Protein AF-A0A2V7W8M3-F1 (afdb_monomer_lite)

Foldseek 3Di:
DDDDDDPPPPPPPPDADADEQPPCPQPADDWDKDWDWDADVVVRDIKTKIKIAGPPAAFLFAEEEEEEAPPDARPRQVLLRVLQNSNGHTYMYIGDDDHDLLSLLVSVVVVLVVCVVDRRYDLLRYEYEYAQSNQVSVLVPQSHAWGWHDDVQKTWTWGAPDQRHRTDPPGKIKGWPDDDSVQSSSLVSLRSCVRRVVPVSSVCSLVVDAWHADPNITIGIDGD

Sequence (224 aa):
MLLAGACCSTLPHLAPKRVAFPELRPPYRDVVETKGKFRDDLRQRDIPIHTYTPIGAKPPFPIAIFSPDAGKDRDSYPYLGHAIARAGFYTVVLTHDGDRAANRALDVSFVLDKLAEDNLLDMNRVAIVGHAATALGSQRDTRVKAIVAMAGKRIGLLGPLGPIGPIGRIGRTVSLKDVNDKMIATITAAFLRAWLFDDAASREWFDDAGCGDVLGTRACVEHK

Structure (mmCIF, N/CA/C/O backbone):
data_AF-A0A2V7W8M3-F1
#
_entry.id   AF-A0A2V7W8M3-F1
#
loop_
_atom_site.group_PDB
_atom_site.id
_atom_site.type_symbol
_atom_site.label_atom_id
_atom_site.label_alt_id
_atom_site.label_comp_id
_atom_site.label_asym_id
_atom_site.label_entity_id
_atom_site.label_seq_id
_atom_site.pdbx_PDB_ins_code
_atom_site.Cartn_x
_atom_site.Cartn_y
_atom_site.Cartn_z
_atom_site.occupancy
_atom_site.B_iso_or_equiv
_atom_site.auth_seq_id
_atom_site.auth_comp_id
_atom_site.auth_asym_id
_atom_site.auth_atom_id
_atom_site.pdbx_PDB_model_num
ATOM 1 N N . MET A 1 1 ? 57.978 19.860 6.935 1.00 45.28 1 MET A N 1
ATOM 2 C CA . MET A 1 1 ? 57.504 20.169 5.570 1.00 45.28 1 MET A CA 1
ATOM 3 C C . MET A 1 1 ? 56.328 19.237 5.290 1.00 45.28 1 MET A C 1
ATOM 5 O O . MET A 1 1 ? 56.542 18.043 5.144 1.00 45.28 1 MET A O 1
ATOM 9 N N . LEU A 1 2 ? 55.097 19.750 5.416 1.00 39.28 2 LEU A N 1
ATOM 10 C CA . LEU A 1 2 ? 53.843 18.996 5.267 1.00 39.28 2 LEU A CA 1
ATOM 11 C C . LEU A 1 2 ? 53.580 18.687 3.784 1.00 39.28 2 LEU A C 1
ATOM 13 O O . LEU A 1 2 ? 53.564 19.610 2.975 1.00 39.28 2 LEU A O 1
ATOM 17 N N . LEU A 1 3 ? 53.293 17.429 3.449 1.00 40.34 3 LEU A N 1
ATOM 18 C CA . LEU A 1 3 ? 52.630 17.052 2.198 1.00 40.34 3 LEU A CA 1
ATOM 19 C C . LEU A 1 3 ? 51.162 16.751 2.518 1.00 40.34 3 LEU A C 1
ATOM 21 O O . LEU A 1 3 ? 50.842 15.722 3.108 1.00 40.34 3 LEU A O 1
ATOM 25 N N . ALA A 1 4 ? 50.279 17.687 2.172 1.00 42.09 4 ALA A N 1
ATOM 26 C CA . ALA A 1 4 ? 48.837 17.503 2.237 1.00 42.09 4 ALA A CA 1
ATOM 27 C C . ALA A 1 4 ? 48.382 16.658 1.037 1.00 42.09 4 ALA A C 1
ATOM 29 O O . ALA A 1 4 ? 48.507 17.077 -0.113 1.00 42.09 4 ALA A O 1
ATOM 30 N N . GLY A 1 5 ? 47.871 15.458 1.313 1.00 42.84 5 GLY A N 1
ATOM 31 C CA . GLY A 1 5 ? 47.245 14.591 0.322 1.00 42.84 5 GLY A CA 1
ATOM 32 C C . GLY A 1 5 ? 45.843 15.085 -0.025 1.00 42.84 5 GLY A C 1
ATOM 33 O O . GLY A 1 5 ? 44.936 15.030 0.801 1.00 42.84 5 GLY A O 1
ATOM 34 N N . ALA A 1 6 ? 45.654 15.541 -1.261 1.00 44.41 6 ALA A N 1
ATOM 35 C CA . ALA A 1 6 ? 44.338 15.774 -1.835 1.00 44.41 6 ALA A CA 1
ATOM 36 C C . ALA A 1 6 ? 43.826 14.470 -2.471 1.00 44.41 6 ALA A C 1
ATOM 38 O O . ALA A 1 6 ? 44.020 14.228 -3.659 1.00 44.41 6 ALA A O 1
ATOM 39 N N . CYS A 1 7 ? 43.156 13.621 -1.686 1.00 38.84 7 CYS A N 1
ATOM 40 C CA . CYS A 1 7 ? 42.311 12.557 -2.236 1.00 38.84 7 CYS A CA 1
ATOM 41 C C . CYS A 1 7 ? 40.987 13.175 -2.701 1.00 38.84 7 CYS A C 1
ATOM 43 O O . CYS A 1 7 ? 39.973 13.128 -2.008 1.00 38.84 7 CYS A O 1
ATOM 45 N N . CYS A 1 8 ? 41.006 13.791 -3.881 1.00 38.84 8 CYS A N 1
ATOM 46 C CA . CYS A 1 8 ? 39.790 14.102 -4.616 1.00 38.84 8 CYS A CA 1
ATOM 47 C C . CYS A 1 8 ? 39.338 12.801 -5.293 1.00 38.84 8 CYS A C 1
ATOM 49 O O . CYS A 1 8 ? 39.783 12.467 -6.387 1.00 38.84 8 CYS A O 1
ATOM 51 N N . SER A 1 9 ? 38.523 12.006 -4.600 1.00 42.19 9 SER A N 1
ATOM 52 C CA . SER A 1 9 ? 37.902 10.816 -5.175 1.00 42.19 9 SER A CA 1
ATOM 53 C C . SER A 1 9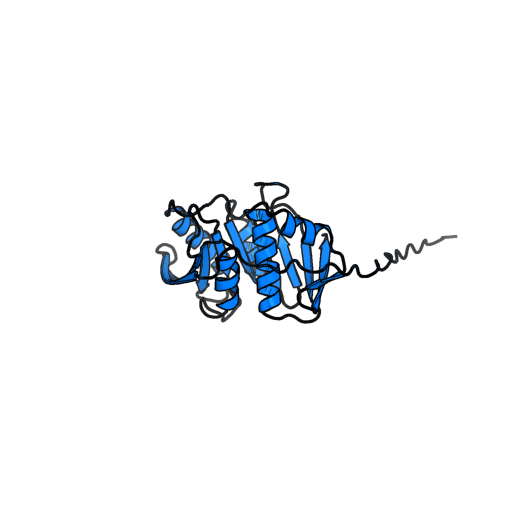 ? 36.808 11.247 -6.153 1.00 42.19 9 SER A C 1
ATOM 55 O O . SER A 1 9 ? 35.635 11.354 -5.792 1.00 42.19 9 SER A O 1
ATOM 57 N N . THR A 1 10 ? 37.195 11.513 -7.398 1.00 44.59 10 THR A N 1
ATOM 58 C CA . THR A 1 10 ? 36.283 11.496 -8.538 1.00 44.59 10 THR A CA 1
ATOM 59 C C . THR A 1 10 ? 35.800 10.061 -8.708 1.00 44.59 10 THR A C 1
ATOM 61 O O . THR A 1 10 ? 36.470 9.222 -9.307 1.00 44.59 10 THR A O 1
ATOM 64 N N . LEU A 1 11 ? 34.639 9.747 -8.128 1.00 47.31 11 LEU A N 1
ATOM 65 C CA . LEU A 1 11 ? 33.931 8.519 -8.470 1.00 47.31 11 LEU A CA 1
ATOM 66 C C . LEU A 1 11 ? 33.771 8.499 -9.998 1.00 47.31 11 LEU A C 1
ATOM 68 O O . LEU A 1 11 ? 33.265 9.480 -10.554 1.00 47.31 11 LEU A O 1
ATOM 72 N N . PRO A 1 12 ? 34.229 7.442 -10.692 1.00 47.53 12 PRO A N 1
ATOM 73 C CA . PRO A 1 12 ? 34.062 7.359 -12.129 1.00 47.53 12 PRO A CA 1
ATOM 74 C C . PRO A 1 12 ? 32.571 7.451 -12.434 1.00 47.53 12 PRO A C 1
ATOM 76 O O . PRO A 1 12 ? 31.756 6.725 -11.861 1.00 47.53 12 PRO A O 1
ATOM 79 N N . HIS A 1 13 ? 32.212 8.382 -13.314 1.00 49.66 13 HIS A N 1
ATOM 80 C CA . HIS A 1 13 ? 30.854 8.513 -13.808 1.00 49.66 13 HIS A CA 1
ATOM 81 C C . HIS A 1 13 ? 30.546 7.225 -14.582 1.00 49.66 13 HIS A C 1
ATOM 83 O O . HIS A 1 13 ? 30.973 7.069 -15.725 1.00 49.66 13 HIS A O 1
ATOM 89 N N . LEU A 1 14 ? 29.887 6.262 -13.928 1.00 51.72 14 LEU A N 1
ATOM 90 C CA . LEU A 1 14 ? 29.487 5.009 -14.562 1.00 51.72 14 LEU A CA 1
ATOM 91 C C . LEU A 1 14 ? 28.700 5.349 -15.827 1.00 51.72 14 LEU A C 1
ATOM 93 O O . LEU A 1 14 ? 27.808 6.206 -15.801 1.00 51.72 14 LEU A O 1
ATOM 97 N N . ALA A 1 15 ? 29.064 4.704 -16.936 1.00 55.28 15 ALA A N 1
ATOM 98 C CA . ALA A 1 15 ? 28.356 4.879 -18.189 1.00 55.28 15 ALA A CA 1
ATOM 99 C C . ALA A 1 15 ? 26.867 4.554 -17.964 1.00 55.28 15 ALA A C 1
ATOM 101 O O . ALA A 1 15 ? 26.559 3.539 -17.331 1.00 55.28 15 ALA A O 1
ATOM 102 N N . PRO A 1 16 ? 25.936 5.403 -18.432 1.00 55.25 16 PRO A N 1
ATOM 103 C CA . PRO A 1 16 ? 24.512 5.157 -18.253 1.00 55.25 16 PRO A CA 1
ATOM 104 C C . PRO A 1 16 ? 24.133 3.837 -18.933 1.00 55.25 16 PRO A C 1
ATOM 106 O O . PRO A 1 16 ? 24.239 3.704 -20.155 1.00 55.25 16 PRO A O 1
ATOM 109 N N . LYS A 1 17 ? 23.709 2.855 -18.134 1.00 55.59 17 LYS A N 1
ATOM 110 C CA . LYS A 1 17 ? 23.249 1.555 -18.617 1.00 55.59 17 LYS A CA 1
ATOM 111 C C . LYS A 1 17 ? 21.779 1.679 -18.995 1.00 55.59 17 LYS A C 1
ATOM 113 O O . LYS A 1 17 ? 20.921 1.832 -18.133 1.00 55.59 17 LYS A O 1
ATOM 118 N N . ARG A 1 18 ? 21.465 1.595 -20.289 1.00 56.81 18 ARG A N 1
ATOM 119 C CA . ARG A 1 18 ? 20.071 1.554 -20.751 1.00 56.81 18 ARG A CA 1
ATOM 120 C C . ARG A 1 18 ? 19.436 0.221 -20.360 1.00 56.81 18 ARG A C 1
ATOM 122 O O . ARG A 1 18 ? 19.489 -0.738 -21.121 1.00 56.81 18 ARG A O 1
ATOM 129 N N . VAL A 1 19 ? 18.847 0.173 -19.172 1.00 56.62 19 VAL A N 1
ATOM 130 C CA . VAL A 1 19 ? 17.961 -0.915 -18.757 1.00 56.62 19 VAL A CA 1
ATOM 131 C C . VAL A 1 19 ? 16.563 -0.555 -19.240 1.00 56.62 19 VAL A C 1
ATOM 133 O O . VAL A 1 19 ? 16.041 0.501 -18.877 1.00 56.62 19 VAL A O 1
ATOM 136 N N . ALA A 1 20 ? 15.981 -1.395 -20.096 1.00 59.88 20 ALA A N 1
ATOM 137 C CA . ALA A 1 20 ? 14.585 -1.253 -20.472 1.00 59.88 20 ALA A CA 1
ATOM 138 C C . ALA A 1 20 ? 13.727 -1.659 -19.273 1.00 59.88 20 ALA A C 1
ATOM 140 O O . ALA A 1 20 ? 13.869 -2.761 -18.744 1.00 59.88 20 ALA A O 1
ATOM 141 N N . PHE A 1 21 ? 12.849 -0.763 -18.834 1.00 61.56 21 PHE A N 1
ATOM 142 C CA . PHE A 1 21 ? 11.866 -1.105 -17.819 1.00 61.56 21 PHE A CA 1
ATOM 143 C C . PHE A 1 21 ? 10.972 -2.241 -18.349 1.00 61.56 21 PHE A C 1
ATOM 145 O O . PHE A 1 21 ? 10.472 -2.107 -19.474 1.00 61.56 21 PHE A O 1
ATOM 152 N N . PRO A 1 22 ? 10.767 -3.342 -17.597 1.00 58.88 22 PRO A N 1
ATOM 153 C CA . PRO A 1 22 ? 9.857 -4.390 -18.036 1.00 58.88 22 PRO A CA 1
ATOM 154 C C . PRO A 1 22 ? 8.504 -3.741 -18.295 1.00 58.88 22 PRO A C 1
ATOM 156 O O . PRO A 1 22 ? 8.029 -2.965 -17.469 1.00 58.88 22 PRO A O 1
ATOM 159 N N . GLU A 1 23 ? 7.882 -4.005 -19.443 1.00 59.69 23 GLU A N 1
ATOM 160 C CA . GLU A 1 23 ? 6.507 -3.567 -19.652 1.00 59.69 23 GLU A CA 1
ATOM 161 C C . GLU A 1 23 ? 5.674 -4.222 -18.543 1.00 59.69 23 GLU A C 1
ATOM 163 O O . GLU A 1 23 ? 5.367 -5.411 -18.618 1.00 59.69 23 GLU A O 1
ATOM 168 N N . LEU A 1 24 ? 5.391 -3.478 -17.464 1.00 63.09 24 LEU A N 1
ATOM 169 C CA . LEU A 1 24 ? 4.562 -3.942 -16.361 1.00 63.09 24 LEU A CA 1
ATOM 170 C C . LEU A 1 24 ? 3.177 -4.136 -16.953 1.00 63.09 24 LEU A C 1
ATOM 172 O O . LEU A 1 24 ? 2.370 -3.210 -17.008 1.00 63.09 24 LEU A O 1
ATOM 176 N N . ARG A 1 25 ? 2.919 -5.344 -17.439 1.00 75.38 25 ARG A N 1
ATOM 177 C CA . ARG A 1 25 ? 1.578 -5.813 -17.724 1.00 75.38 25 ARG A CA 1
ATOM 178 C C . ARG A 1 25 ? 1.023 -6.220 -16.373 1.00 75.38 25 ARG A C 1
ATOM 180 O O . ARG A 1 25 ? 1.435 -7.262 -15.857 1.00 75.38 25 ARG A O 1
ATOM 187 N N . PRO A 1 26 ? 0.187 -5.381 -15.739 1.00 83.12 26 PRO A N 1
ATOM 188 C CA . PRO A 1 26 ? -0.378 -5.766 -14.467 1.00 83.12 26 PRO A CA 1
ATOM 189 C C . PRO A 1 26 ? -1.128 -7.093 -14.643 1.00 83.12 26 PRO A C 1
ATOM 191 O O . PRO A 1 26 ? -1.821 -7.264 -15.650 1.00 83.12 26 PRO A O 1
ATOM 194 N N . PRO A 1 27 ? -1.008 -8.028 -13.688 1.00 90.12 27 PRO A N 1
ATOM 195 C CA . PRO A 1 27 ? -1.695 -9.314 -13.768 1.00 90.12 27 PRO A CA 1
ATOM 196 C C . PRO A 1 27 ? -3.221 -9.164 -13.799 1.00 90.12 27 PRO A C 1
ATOM 198 O O . PRO A 1 27 ? -3.910 -10.058 -14.282 1.00 90.12 27 PRO A O 1
ATOM 201 N N . TYR A 1 28 ? -3.745 -8.031 -13.318 1.00 94.88 28 TYR A N 1
ATOM 202 C CA . TYR A 1 28 ? -5.171 -7.734 -13.299 1.00 94.88 28 TYR A CA 1
ATOM 203 C C . TYR A 1 28 ? -5.482 -6.488 -14.123 1.00 94.88 28 TYR A C 1
ATOM 205 O O . TYR A 1 28 ? -4.798 -5.464 -14.042 1.00 94.88 28 TYR A O 1
ATOM 213 N N . ARG A 1 29 ? -6.550 -6.574 -14.919 1.00 93.44 29 ARG A N 1
ATOM 214 C CA . ARG A 1 29 ? -7.019 -5.477 -15.772 1.00 93.44 29 ARG A CA 1
ATOM 215 C C . ARG A 1 29 ? -7.996 -4.560 -15.044 1.00 93.44 29 ARG A C 1
ATOM 217 O O . ARG A 1 29 ? -7.903 -3.337 -15.173 1.00 93.44 29 ARG A O 1
ATOM 224 N N . ASP A 1 30 ? -8.898 -5.147 -14.271 1.00 96.25 30 ASP A N 1
ATOM 225 C CA . ASP A 1 30 ? -10.049 -4.454 -13.704 1.00 96.25 30 ASP A CA 1
ATOM 226 C C . ASP A 1 30 ? -9.980 -4.420 -12.175 1.00 96.25 30 ASP A C 1
ATOM 228 O O . ASP A 1 30 ? -9.321 -5.244 -11.534 1.00 96.25 30 ASP A O 1
ATOM 232 N N . VAL A 1 31 ? -10.622 -3.408 -11.596 1.00 97.50 31 VAL A N 1
ATOM 233 C CA . VAL A 1 31 ? -10.554 -3.068 -10.173 1.00 97.50 31 VAL A CA 1
ATOM 234 C C . VAL A 1 31 ? -11.954 -2.698 -9.697 1.00 97.50 31 VAL A C 1
ATOM 236 O O . VAL A 1 31 ? -12.677 -2.007 -10.412 1.00 97.50 31 VAL A O 1
ATOM 239 N N . VAL A 1 32 ? -12.322 -3.140 -8.496 1.00 98.06 32 VAL A N 1
ATOM 240 C CA . VAL A 1 32 ? -13.500 -2.648 -7.773 1.00 98.06 32 VAL A CA 1
ATOM 241 C C . VAL A 1 32 ? -13.075 -1.500 -6.871 1.00 98.06 32 VAL A C 1
ATOM 243 O O . VAL A 1 32 ? -12.131 -1.635 -6.093 1.00 98.06 32 VAL A O 1
ATOM 246 N N . GLU A 1 33 ? -13.788 -0.387 -6.970 1.00 98.38 33 GLU A N 1
ATOM 247 C CA . GLU A 1 33 ? -13.611 0.788 -6.123 1.00 98.38 33 GLU A CA 1
ATOM 248 C C . GLU A 1 33 ? -14.686 0.831 -5.038 1.00 98.38 33 GLU A C 1
ATOM 250 O O . GLU A 1 33 ? -15.859 0.540 -5.283 1.00 98.38 33 GLU A O 1
ATOM 255 N N . THR A 1 34 ? -14.313 1.199 -3.816 1.00 98.19 34 THR A N 1
ATOM 256 C CA . THR A 1 34 ? -15.278 1.416 -2.731 1.00 98.19 34 THR A CA 1
ATOM 257 C C . THR A 1 34 ? -14.854 2.594 -1.870 1.00 98.19 34 THR A C 1
ATOM 259 O O . THR A 1 34 ? -13.699 2.725 -1.475 1.00 98.19 34 THR A O 1
ATOM 262 N N . LYS A 1 35 ? -15.802 3.479 -1.556 1.00 98.25 35 LYS A N 1
ATOM 263 C CA . LYS A 1 35 ? -15.575 4.623 -0.667 1.00 98.25 35 LYS A CA 1
ATOM 264 C C . LYS A 1 35 ? -16.237 4.365 0.674 1.00 98.25 35 LYS A C 1
ATOM 266 O O . LYS A 1 35 ? -17.368 3.896 0.737 1.00 98.25 35 LYS A O 1
ATOM 271 N N . GLY A 1 36 ? -15.542 4.720 1.745 1.00 97.31 36 GLY A N 1
ATOM 272 C CA . GLY A 1 36 ? -16.028 4.500 3.101 1.00 97.31 36 GLY A CA 1
ATOM 273 C C . GLY A 1 36 ? -15.307 5.373 4.111 1.00 97.31 36 GLY A C 1
ATOM 274 O O . GLY A 1 36 ? -14.677 6.372 3.763 1.00 97.31 36 GLY A O 1
ATOM 275 N N . LYS A 1 37 ? -15.399 5.011 5.381 1.00 97.38 37 LYS A N 1
ATOM 276 C CA . LYS A 1 37 ? -14.632 5.645 6.449 1.00 97.38 37 LYS A CA 1
ATOM 277 C C . LYS A 1 37 ? -14.447 4.661 7.588 1.00 97.38 37 LYS A C 1
ATOM 279 O O . LYS A 1 37 ? -15.323 3.832 7.820 1.00 97.38 37 LYS A O 1
ATOM 284 N N . PHE A 1 38 ? -13.355 4.812 8.320 1.00 97.25 38 PHE A N 1
ATOM 285 C CA . PHE A 1 38 ? -13.217 4.203 9.635 1.00 97.25 38 PHE A CA 1
ATOM 286 C C . PHE A 1 38 ? -13.410 5.265 10.715 1.00 97.25 38 PHE A C 1
ATOM 288 O O . PHE A 1 38 ? -12.964 6.401 10.555 1.00 97.25 38 PHE A O 1
ATOM 295 N N . ARG A 1 39 ? -14.093 4.901 11.801 1.00 96.00 39 ARG A N 1
ATOM 296 C CA . ARG A 1 39 ? -14.286 5.760 12.971 1.00 96.00 39 ARG A CA 1
ATOM 297 C C . ARG A 1 39 ? -13.230 5.425 14.015 1.00 96.00 39 ARG A C 1
ATOM 299 O O . ARG A 1 39 ? -13.215 4.304 14.513 1.00 96.00 39 ARG A O 1
ATOM 306 N N . ASP A 1 40 ? -12.383 6.389 14.350 1.00 94.88 40 ASP A N 1
ATOM 307 C CA . ASP A 1 40 ? -11.465 6.309 15.482 1.00 94.88 40 ASP A CA 1
ATOM 308 C C . ASP A 1 40 ? -12.125 6.960 16.701 1.00 94.88 40 ASP A C 1
ATOM 310 O O . ASP A 1 40 ? -12.114 8.185 16.857 1.00 94.88 40 ASP A O 1
ATOM 314 N N . ASP A 1 41 ? -12.740 6.137 17.550 1.00 94.69 41 ASP A N 1
ATOM 315 C CA . ASP A 1 41 ? -13.436 6.610 18.748 1.00 94.69 41 ASP A CA 1
ATOM 316 C C . ASP A 1 41 ? -12.477 7.139 19.820 1.00 94.69 41 ASP A C 1
ATOM 318 O O . ASP A 1 41 ? -12.847 8.017 20.594 1.00 94.69 41 ASP A O 1
ATOM 322 N N . LEU A 1 42 ? -11.223 6.686 19.862 1.00 93.06 42 LEU A N 1
ATOM 323 C CA . LEU A 1 42 ? -10.260 7.188 20.846 1.00 93.06 42 LEU A CA 1
ATOM 324 C C . LEU A 1 42 ? -9.845 8.626 20.529 1.00 93.06 42 LEU A C 1
ATOM 326 O O . LEU A 1 42 ? -9.729 9.458 21.427 1.00 93.06 42 LEU A O 1
ATOM 330 N N . ARG A 1 43 ? -9.650 8.929 19.243 1.00 92.31 43 ARG A N 1
ATOM 331 C CA . ARG A 1 43 ? -9.298 10.274 18.760 1.00 92.31 43 ARG A CA 1
ATOM 332 C C . ARG A 1 43 ? -10.511 11.089 18.306 1.00 92.31 43 ARG A C 1
ATOM 334 O O . ARG A 1 43 ? -10.337 12.223 17.867 1.00 92.31 43 ARG A O 1
ATOM 341 N N . GLN A 1 44 ? -11.715 10.527 18.428 1.00 92.31 44 GLN A N 1
ATOM 342 C CA . GLN A 1 44 ? -13.003 11.145 18.095 1.00 92.31 44 GLN A CA 1
ATOM 343 C C . GLN A 1 44 ? -13.080 11.694 16.663 1.00 92.31 44 GLN A C 1
ATOM 345 O O . GLN A 1 44 ? -13.609 12.782 16.427 1.00 92.31 44 GLN A O 1
ATOM 350 N N . ARG A 1 45 ? -12.585 10.933 15.682 1.00 91.62 45 ARG A N 1
ATOM 351 C CA . ARG A 1 45 ? -12.553 11.380 14.281 1.00 91.62 45 ARG A CA 1
ATOM 352 C C . ARG A 1 45 ? -12.843 10.278 13.280 1.00 91.62 45 ARG A C 1
ATOM 354 O O . ARG A 1 45 ? -12.595 9.101 13.521 1.00 91.62 45 ARG A O 1
ATOM 361 N N . ASP A 1 46 ? -13.327 10.702 12.123 1.00 94.06 46 ASP A N 1
ATOM 362 C CA . ASP A 1 46 ? -13.500 9.836 10.966 1.00 94.06 46 ASP A CA 1
ATOM 363 C C . ASP A 1 46 ? -12.245 9.898 10.091 1.00 94.06 46 ASP A C 1
ATOM 365 O O . ASP A 1 46 ? -11.654 10.961 9.900 1.00 94.06 46 ASP A O 1
ATOM 369 N N . ILE A 1 47 ? -11.855 8.757 9.533 1.00 95.94 47 ILE A N 1
ATOM 370 C CA . ILE A 1 47 ? -10.780 8.638 8.549 1.00 95.94 47 ILE A CA 1
ATOM 371 C C . ILE A 1 47 ? -11.427 8.181 7.241 1.00 95.94 47 ILE A C 1
ATOM 373 O O . ILE A 1 47 ? -11.726 6.992 7.085 1.00 95.94 47 ILE A O 1
ATOM 377 N N . PRO A 1 48 ? -11.718 9.109 6.312 1.00 97.44 48 PRO A N 1
ATOM 378 C CA . PRO A 1 48 ? -12.267 8.767 5.010 1.00 97.44 48 PRO A CA 1
ATOM 379 C C . PRO A 1 48 ? -11.283 7.899 4.222 1.00 97.44 48 PRO A C 1
ATOM 381 O O . PRO A 1 48 ? -10.102 8.225 4.138 1.00 97.44 48 PRO A O 1
ATOM 384 N N . ILE A 1 49 ? -11.778 6.831 3.596 1.00 98.00 49 ILE A N 1
ATOM 385 C CA . ILE A 1 49 ? -10.970 5.933 2.759 1.00 98.00 49 ILE A CA 1
ATOM 386 C C . ILE A 1 49 ? -11.588 5.734 1.377 1.00 98.00 49 ILE A C 1
ATOM 388 O O . ILE A 1 49 ? -12.804 5.883 1.205 1.00 98.00 49 ILE A O 1
ATOM 392 N N . HIS A 1 50 ? -10.743 5.404 0.410 1.00 98.44 50 HIS A N 1
ATOM 393 C CA . HIS A 1 50 ? -11.093 4.906 -0.911 1.00 98.44 50 HIS A CA 1
ATOM 394 C C . HIS A 1 50 ? -10.254 3.652 -1.172 1.00 98.44 50 HIS A C 1
ATOM 396 O O . HIS A 1 50 ? -9.024 3.706 -1.171 1.00 98.44 50 HIS A O 1
ATOM 402 N N . THR A 1 51 ? -10.914 2.513 -1.336 1.00 98.56 51 THR A N 1
ATOM 403 C CA . THR A 1 51 ? -10.279 1.217 -1.540 1.00 98.56 51 THR A CA 1
ATOM 404 C C . THR A 1 51 ? -10.373 0.789 -2.996 1.00 98.56 51 THR A C 1
ATOM 406 O O . THR A 1 51 ? -11.368 1.057 -3.666 1.00 98.56 51 THR A O 1
ATOM 409 N N . TYR A 1 52 ? -9.334 0.106 -3.463 1.00 98.62 52 TYR A N 1
ATOM 410 C CA . TYR A 1 52 ? -9.208 -0.430 -4.812 1.00 98.62 52 TYR A CA 1
ATOM 411 C C . TYR A 1 52 ? -8.818 -1.905 -4.692 1.00 98.62 52 TYR A C 1
ATOM 413 O O . TYR A 1 52 ? -7.754 -2.230 -4.155 1.00 98.62 52 TYR A O 1
ATOM 421 N N . THR A 1 53 ? -9.670 -2.800 -5.182 1.00 98.25 53 THR A N 1
ATOM 422 C CA . THR A 1 53 ? -9.483 -4.254 -5.078 1.00 98.25 53 THR A CA 1
ATOM 423 C C . THR A 1 53 ? -9.379 -4.883 -6.469 1.00 98.25 53 THR A C 1
ATOM 425 O O . THR A 1 53 ? -10.261 -4.648 -7.296 1.00 98.25 53 THR A O 1
ATOM 428 N N . PRO A 1 54 ? -8.340 -5.681 -6.771 1.00 97.50 54 PRO A N 1
ATOM 429 C CA . PRO A 1 54 ? -8.212 -6.336 -8.071 1.00 97.50 54 PRO A CA 1
ATOM 430 C C . PRO A 1 54 ? -9.321 -7.360 -8.320 1.00 97.50 54 PRO A C 1
ATOM 432 O O . PRO A 1 54 ? -9.580 -8.228 -7.486 1.00 97.50 54 PRO A O 1
ATOM 435 N N . ILE A 1 55 ? -9.924 -7.312 -9.509 1.00 96.75 55 ILE A N 1
ATOM 436 C CA . ILE A 1 55 ? -10.892 -8.320 -9.954 1.00 96.75 55 ILE A CA 1
ATOM 437 C C . ILE A 1 55 ? -10.146 -9.561 -10.451 1.00 96.75 55 ILE A C 1
ATOM 439 O O . ILE A 1 55 ? -9.221 -9.467 -11.257 1.00 96.75 55 ILE A O 1
ATOM 443 N N . GLY A 1 56 ? -10.572 -10.738 -9.985 1.00 94.56 56 GLY A N 1
ATOM 444 C CA . GLY A 1 56 ? -10.007 -12.036 -10.375 1.00 94.56 56 GLY A CA 1
ATOM 445 C C . GLY A 1 56 ? -8.800 -12.487 -9.545 1.00 94.56 56 GLY A C 1
ATOM 446 O O . GLY A 1 56 ? -8.355 -13.626 -9.686 1.00 94.56 56 GLY A O 1
ATOM 447 N N . ALA A 1 57 ? -8.293 -11.633 -8.655 1.00 94.44 57 ALA A N 1
ATOM 448 C CA . ALA A 1 57 ? -7.286 -12.006 -7.671 1.00 94.44 57 ALA A CA 1
ATOM 449 C C . ALA A 1 57 ? -7.902 -12.864 -6.553 1.00 94.44 57 ALA A C 1
ATOM 451 O O . ALA A 1 57 ? -9.073 -12.705 -6.207 1.00 94.44 57 ALA A O 1
ATOM 452 N N . LYS A 1 58 ? -7.107 -13.768 -5.969 1.00 94.19 58 LYS A N 1
ATOM 453 C CA . LYS A 1 58 ? -7.535 -14.623 -4.851 1.00 94.19 58 LYS A CA 1
ATOM 454 C C . LYS A 1 58 ? -6.965 -14.112 -3.519 1.00 94.19 58 LYS A C 1
ATOM 456 O O . LYS A 1 58 ? -5.790 -13.742 -3.500 1.00 94.19 58 LYS A O 1
ATOM 461 N N . PRO A 1 59 ? -7.750 -14.125 -2.425 1.00 94.31 59 PRO A N 1
ATOM 462 C CA . PRO A 1 59 ? -7.252 -13.805 -1.089 1.00 94.31 59 PRO A CA 1
ATOM 463 C C . PRO A 1 59 ? -6.269 -14.881 -0.563 1.00 94.31 59 PRO A C 1
ATOM 465 O O . PRO A 1 59 ? -6.280 -16.009 -1.068 1.00 94.31 59 PRO A O 1
ATOM 468 N N . PRO A 1 60 ? -5.451 -14.566 0.464 1.00 96.50 60 PRO A N 1
ATOM 469 C CA . PRO A 1 60 ? -5.401 -13.277 1.149 1.00 96.50 60 PRO A CA 1
ATOM 470 C C . PRO A 1 60 ? -4.626 -12.215 0.348 1.00 96.50 60 PRO A C 1
ATOM 472 O O . PRO A 1 60 ? -3.578 -12.492 -0.250 1.00 96.50 60 PRO A O 1
ATOM 475 N N . PHE A 1 61 ? -5.158 -10.992 0.313 1.00 97.25 61 PHE A N 1
ATOM 476 C CA . PHE A 1 61 ? -4.609 -9.892 -0.480 1.00 97.25 61 PHE A CA 1
ATOM 477 C C . PHE A 1 61 ? -3.493 -9.166 0.275 1.00 97.25 61 PHE A C 1
ATOM 479 O O . PHE A 1 61 ? -3.736 -8.696 1.387 1.00 97.25 61 PHE A O 1
ATOM 486 N N . PRO A 1 62 ? -2.297 -8.986 -0.314 1.00 97.56 62 PRO A N 1
ATOM 487 C CA . PRO A 1 62 ? -1.318 -8.074 0.258 1.00 97.56 62 PRO A CA 1
ATOM 488 C C . PRO A 1 62 ? -1.863 -6.643 0.230 1.00 97.56 62 PRO A C 1
ATOM 490 O O . PRO A 1 62 ? -2.616 -6.266 -0.673 1.00 97.56 62 PRO A O 1
ATOM 493 N N . ILE A 1 63 ? -1.468 -5.844 1.214 1.00 98.31 63 ILE A N 1
ATOM 494 C CA . ILE A 1 63 ? -2.056 -4.531 1.482 1.00 98.31 63 ILE A CA 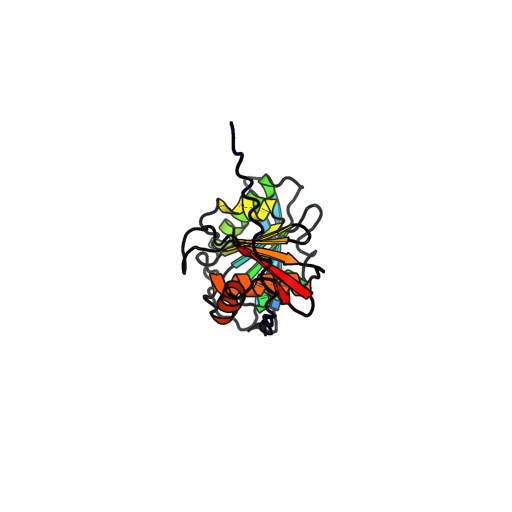1
ATOM 495 C C . ILE A 1 63 ? -1.085 -3.438 1.054 1.00 98.31 63 ILE A C 1
ATOM 497 O O . ILE A 1 63 ? 0.098 -3.478 1.391 1.00 98.31 63 ILE A O 1
ATOM 501 N N . ALA A 1 64 ? -1.598 -2.417 0.375 1.00 97.81 64 ALA A N 1
ATOM 502 C CA . ALA A 1 64 ? -0.879 -1.172 0.149 1.00 97.81 64 ALA A CA 1
ATOM 503 C C . ALA A 1 64 ? -1.716 0.009 0.647 1.00 97.81 64 ALA A C 1
ATOM 505 O O . ALA A 1 64 ? -2.781 0.298 0.106 1.00 97.81 64 ALA A O 1
ATOM 506 N N . ILE A 1 65 ? -1.233 0.714 1.668 1.00 97.50 65 ILE A N 1
ATOM 507 C CA . ILE A 1 65 ? -1.862 1.953 2.126 1.00 97.50 65 ILE A CA 1
ATOM 508 C C . ILE A 1 65 ? -1.162 3.129 1.460 1.00 97.50 65 ILE A C 1
ATOM 510 O O . ILE A 1 65 ? 0.049 3.290 1.600 1.00 97.50 65 ILE A O 1
ATOM 514 N N . PHE A 1 66 ? -1.925 3.971 0.772 1.00 96.19 66 PHE A N 1
ATOM 515 C CA . PHE A 1 66 ? -1.450 5.233 0.240 1.00 96.19 66 PHE A CA 1
ATOM 516 C C . PHE A 1 66 ? -1.866 6.397 1.151 1.00 96.19 66 PHE A C 1
ATOM 518 O O . PHE A 1 66 ? -3.054 6.649 1.358 1.00 96.19 66 PHE A O 1
ATOM 525 N N . SER A 1 67 ? -0.868 7.109 1.678 1.00 93.25 67 SER A N 1
ATOM 526 C CA . SER A 1 67 ? -1.007 8.363 2.424 1.00 93.25 67 SER A CA 1
ATOM 527 C C . SER A 1 67 ? -0.701 9.547 1.493 1.00 93.25 67 SER A C 1
ATOM 529 O O . SER A 1 67 ? 0.483 9.802 1.227 1.00 93.25 67 SER A O 1
ATOM 531 N N . PRO A 1 68 ? -1.711 10.319 1.061 1.00 90.94 68 PRO A N 1
ATOM 532 C CA . PRO A 1 68 ? -1.529 11.513 0.237 1.00 90.94 68 PRO A CA 1
ATOM 533 C C . PRO A 1 68 ? -0.713 12.622 0.919 1.00 90.94 68 PRO A C 1
ATOM 535 O O . PRO A 1 68 ? -0.421 12.561 2.116 1.00 90.94 68 PRO A O 1
ATOM 538 N N . ASP A 1 69 ? -0.381 13.662 0.150 1.00 85.62 69 ASP A N 1
ATOM 539 C CA . ASP A 1 69 ? 0.312 14.875 0.607 1.00 85.62 69 ASP A CA 1
ATOM 540 C C . ASP A 1 69 ? -0.574 15.794 1.484 1.00 85.62 69 ASP A C 1
ATOM 542 O O . ASP A 1 69 ? -1.741 15.518 1.773 1.00 85.62 69 ASP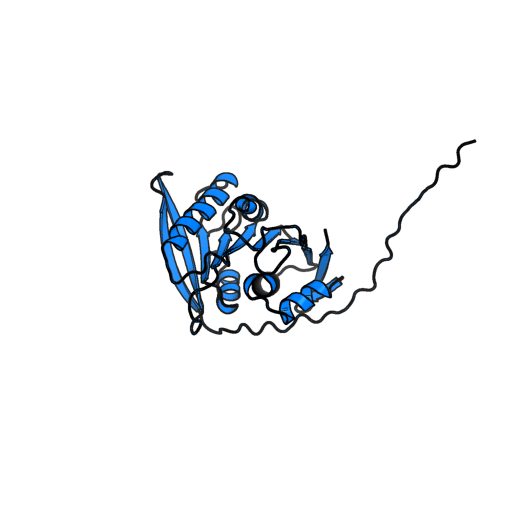 A O 1
ATOM 546 N N . ALA A 1 70 ? -0.007 16.906 1.959 1.00 83.88 70 ALA A N 1
ATOM 547 C CA . ALA A 1 70 ? -0.738 18.041 2.532 1.00 83.88 70 ALA A CA 1
ATOM 548 C C . ALA A 1 70 ? -1.807 18.583 1.583 1.00 83.88 70 ALA A C 1
ATOM 550 O O . ALA A 1 70 ? -1.541 18.812 0.406 1.00 83.88 70 ALA A O 1
ATOM 551 N N . GLY A 1 71 ? -3.023 18.784 2.100 1.00 85.31 71 GLY A N 1
ATOM 552 C CA . GLY A 1 71 ? -4.142 19.334 1.326 1.00 85.31 71 GLY A CA 1
ATOM 553 C C . GLY A 1 71 ? -4.692 18.410 0.236 1.00 85.31 71 GLY A C 1
ATOM 554 O O . GLY A 1 71 ? -5.449 18.868 -0.617 1.00 85.31 71 GLY A O 1
ATOM 555 N N . LYS A 1 72 ? -4.309 17.130 0.239 1.00 90.81 72 LYS A N 1
ATOM 556 C CA . LYS A 1 72 ? -4.835 16.103 -0.662 1.00 90.81 72 LYS A CA 1
ATOM 557 C C . LYS A 1 72 ? -5.707 15.118 0.098 1.00 90.81 72 LYS A C 1
ATOM 559 O O . LYS A 1 72 ? -5.546 14.919 1.300 1.00 90.81 72 LYS A O 1
ATOM 564 N N . ASP A 1 73 ? -6.615 14.490 -0.630 1.00 92.94 73 ASP A N 1
ATOM 565 C CA . ASP A 1 73 ? -7.573 13.531 -0.100 1.00 92.94 73 ASP A CA 1
ATOM 566 C C . ASP A 1 73 ? -7.454 12.165 -0.791 1.00 92.94 73 ASP A C 1
ATOM 568 O O . ASP A 1 73 ? -6.640 11.948 -1.696 1.00 92.94 73 ASP A O 1
ATOM 572 N N . ARG A 1 74 ? -8.301 11.233 -0.354 1.00 94.56 74 ARG A N 1
ATOM 573 C CA . ARG A 1 74 ? -8.420 9.875 -0.890 1.00 94.56 74 ARG A CA 1
ATOM 574 C C . ARG A 1 74 ? -8.716 9.771 -2.390 1.00 94.56 74 ARG A C 1
ATOM 576 O O . ARG A 1 74 ? -8.528 8.701 -2.961 1.00 94.56 74 ARG A O 1
ATOM 583 N N . ASP A 1 75 ? -9.182 10.850 -3.013 1.00 96.12 75 ASP A N 1
ATOM 584 C CA . ASP A 1 75 ? -9.585 10.893 -4.420 1.00 96.12 75 ASP A CA 1
ATOM 585 C C . ASP A 1 75 ? -8.560 11.633 -5.296 1.00 96.12 75 ASP A C 1
ATOM 587 O O . ASP A 1 75 ? -8.717 11.711 -6.511 1.00 96.12 75 ASP A O 1
ATOM 591 N N . SER A 1 76 ? -7.473 12.139 -4.704 1.00 93.75 76 SER A N 1
ATOM 592 C CA . SER A 1 76 ? -6.472 12.952 -5.402 1.00 93.75 76 SER A CA 1
ATOM 593 C C . SER A 1 76 ? -5.503 12.148 -6.287 1.00 93.75 76 SER A C 1
ATOM 595 O O . SER A 1 76 ? -4.868 12.726 -7.166 1.00 93.75 76 SER A O 1
ATOM 597 N N . TYR A 1 77 ? -5.368 10.832 -6.071 1.00 94.12 77 TYR A N 1
ATOM 598 C CA . TYR A 1 77 ? -4.405 9.970 -6.784 1.00 94.12 77 TYR A CA 1
ATOM 599 C C . TYR A 1 77 ? -5.039 8.652 -7.269 1.00 94.12 77 TYR A C 1
ATOM 601 O O . TYR A 1 77 ? -4.518 7.568 -6.978 1.00 94.12 77 TYR A O 1
ATOM 609 N N . PRO A 1 78 ? -6.149 8.701 -8.028 1.00 95.56 78 PRO A N 1
ATOM 610 C CA . PRO A 1 78 ? -6.836 7.490 -8.471 1.00 95.56 78 PRO A CA 1
ATOM 611 C C . PRO A 1 78 ? -5.939 6.636 -9.372 1.00 95.56 78 PRO A C 1
ATOM 613 O O . PRO A 1 78 ? -5.966 5.410 -9.301 1.00 95.56 78 PRO A O 1
ATOM 616 N N . TYR A 1 79 ? -5.059 7.270 -10.158 1.00 94.75 79 TYR A N 1
ATOM 617 C CA . TYR A 1 79 ? -4.092 6.570 -11.005 1.00 94.75 79 TYR A CA 1
ATOM 618 C C . TYR A 1 79 ? -3.200 5.611 -10.201 1.00 94.75 79 TYR A C 1
ATOM 620 O O . TYR A 1 79 ? -2.873 4.524 -10.679 1.00 94.75 79 TYR A O 1
ATOM 628 N N . LEU A 1 80 ? -2.820 6.002 -8.981 1.00 94.69 80 LEU A N 1
ATOM 629 C CA . LEU A 1 80 ? -1.939 5.225 -8.123 1.00 94.69 80 LEU A CA 1
ATOM 630 C C . LEU A 1 80 ? -2.718 4.101 -7.436 1.00 94.69 80 LEU A C 1
ATOM 632 O O . LEU A 1 80 ? -2.250 2.964 -7.431 1.00 94.69 80 LEU A O 1
ATOM 636 N N . GLY A 1 81 ? -3.932 4.400 -6.956 1.00 96.94 81 GLY A N 1
ATOM 637 C CA . GLY A 1 81 ? -4.871 3.403 -6.435 1.00 96.94 81 GLY A CA 1
ATOM 638 C C . GLY A 1 81 ? -5.122 2.275 -7.438 1.00 96.94 81 GLY A C 1
ATOM 639 O O . GLY A 1 81 ? -4.909 1.101 -7.131 1.00 96.94 81 GLY A O 1
ATOM 640 N N . HIS A 1 82 ? -5.453 2.629 -8.683 1.00 97.19 82 HIS A N 1
ATOM 641 C CA . HIS A 1 82 ? -5.633 1.659 -9.761 1.00 97.19 82 HIS A CA 1
ATOM 642 C C . HIS A 1 82 ? -4.361 0.889 -10.097 1.00 97.19 82 HIS A C 1
ATOM 644 O O . HIS A 1 82 ? -4.425 -0.324 -10.277 1.00 97.19 82 HIS A O 1
ATOM 650 N N . ALA A 1 83 ? -3.216 1.560 -10.232 1.00 95.56 83 ALA A N 1
ATOM 651 C CA . ALA A 1 83 ? -1.982 0.893 -10.631 1.00 95.56 83 ALA A CA 1
ATOM 652 C C . ALA A 1 83 ? -1.526 -0.146 -9.599 1.00 95.56 83 ALA A C 1
ATOM 654 O O . ALA A 1 83 ? -1.159 -1.260 -9.975 1.00 95.56 83 ALA A O 1
ATOM 655 N N . ILE A 1 84 ? -1.594 0.196 -8.310 1.00 97.12 84 ILE A N 1
ATOM 656 C CA . ILE A 1 84 ? -1.220 -0.715 -7.227 1.00 97.12 84 ILE A CA 1
ATOM 657 C C . ILE A 1 84 ? -2.240 -1.857 -7.117 1.00 97.12 84 ILE A C 1
ATOM 659 O O . ILE A 1 84 ? -1.844 -3.021 -7.038 1.00 97.12 84 ILE A O 1
ATOM 663 N N . ALA A 1 85 ? -3.542 -1.575 -7.233 1.00 97.94 85 ALA A N 1
ATOM 664 C CA . ALA A 1 85 ? -4.556 -2.627 -7.224 1.00 97.94 85 ALA A CA 1
ATOM 665 C C . ALA A 1 85 ? -4.389 -3.604 -8.392 1.00 97.94 85 ALA A C 1
ATOM 667 O O . ALA A 1 85 ? -4.335 -4.815 -8.189 1.00 97.94 85 ALA A O 1
ATOM 668 N N . ARG A 1 86 ? -4.183 -3.089 -9.609 1.00 96.81 86 ARG A N 1
ATOM 669 C CA . ARG A 1 86 ? -3.888 -3.890 -10.809 1.00 96.81 86 ARG A CA 1
ATOM 670 C C . ARG A 1 86 ? -2.615 -4.731 -10.669 1.00 96.81 86 ARG A C 1
ATOM 672 O O . ARG A 1 86 ? -2.525 -5.808 -11.256 1.00 96.81 86 ARG A O 1
ATOM 679 N N . ALA A 1 87 ? -1.652 -4.287 -9.861 1.00 95.50 87 ALA A N 1
ATOM 680 C CA . ALA A 1 87 ? -0.455 -5.056 -9.524 1.00 95.50 87 ALA A CA 1
ATOM 681 C C . ALA A 1 87 ? -0.717 -6.234 -8.558 1.00 95.50 87 ALA A C 1
ATOM 683 O O . ALA A 1 87 ? 0.177 -7.065 -8.377 1.00 95.50 87 ALA A O 1
ATOM 684 N N . GLY A 1 88 ? -1.928 -6.337 -7.995 1.00 96.75 88 GLY A N 1
ATOM 685 C CA . GLY A 1 88 ? -2.403 -7.455 -7.174 1.00 96.75 88 GLY A CA 1
ATOM 686 C C . GLY A 1 88 ? -2.663 -7.132 -5.701 1.00 96.75 88 GLY A C 1
ATOM 687 O O . GLY A 1 88 ? -2.856 -8.059 -4.920 1.00 96.75 88 GLY A O 1
ATOM 688 N N . PHE A 1 89 ? -2.655 -5.858 -5.309 1.00 98.06 89 PHE A N 1
ATOM 689 C CA . PHE A 1 89 ? -2.797 -5.442 -3.911 1.00 98.06 89 PHE A CA 1
ATOM 690 C C . PHE A 1 89 ? -4.219 -4.990 -3.575 1.00 98.06 89 PHE A C 1
ATOM 692 O O . PHE A 1 89 ? -4.868 -4.319 -4.373 1.00 98.06 89 PHE A O 1
ATOM 699 N N . TYR A 1 90 ? -4.666 -5.243 -2.347 1.00 98.44 90 TYR A N 1
ATOM 700 C CA . TYR A 1 90 ? -5.754 -4.466 -1.763 1.00 98.44 90 TYR A CA 1
ATOM 701 C C . TYR A 1 90 ? -5.209 -3.081 -1.402 1.00 98.44 90 TYR A C 1
ATOM 703 O O . TYR A 1 90 ? -4.377 -2.942 -0.502 1.00 98.44 90 TYR A O 1
ATOM 711 N N . THR A 1 91 ? -5.621 -2.058 -2.1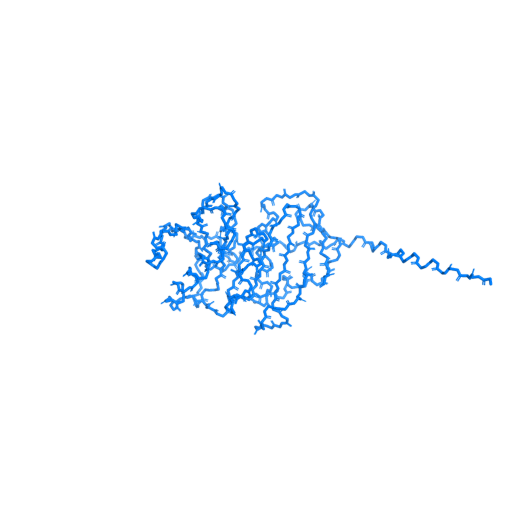50 1.00 98.50 91 THR A N 1
ATOM 712 C CA . THR A 1 91 ? -5.080 -0.705 -1.986 1.00 98.50 91 THR A CA 1
ATOM 713 C C . THR A 1 91 ? -6.055 0.160 -1.212 1.00 98.50 91 THR A C 1
ATOM 715 O O . THR A 1 91 ? -7.232 0.209 -1.556 1.00 98.50 91 THR A O 1
ATOM 718 N N . VAL A 1 92 ? -5.572 0.876 -0.200 1.00 98.31 92 VAL A N 1
ATOM 719 C CA . VAL A 1 92 ? -6.366 1.819 0.594 1.00 98.31 92 VAL A CA 1
ATOM 720 C C . VAL A 1 92 ? -5.742 3.196 0.486 1.00 98.31 92 VAL A C 1
ATOM 722 O O . VAL A 1 92 ? -4.631 3.407 0.959 1.00 98.31 92 VAL A O 1
ATOM 725 N N . VAL A 1 93 ? -6.455 4.149 -0.103 1.00 97.69 93 VAL A N 1
ATOM 726 C CA . VAL A 1 93 ? -6.090 5.563 -0.037 1.00 97.69 93 VAL A CA 1
ATOM 727 C C . VAL A 1 93 ? -6.907 6.217 1.060 1.00 97.69 93 VAL A C 1
ATOM 729 O O . VAL A 1 93 ? -8.126 6.061 1.097 1.00 97.69 93 VAL A O 1
ATOM 732 N N . LEU A 1 94 ? -6.260 6.957 1.951 1.00 95.31 94 LEU A N 1
ATOM 733 C CA . LEU A 1 94 ? -6.936 7.573 3.087 1.00 95.31 94 LEU A CA 1
ATOM 734 C C . LEU A 1 94 ? -6.796 9.097 3.080 1.00 95.31 94 LEU A C 1
ATOM 736 O O . LEU A 1 94 ? -5.816 9.645 2.581 1.00 95.31 94 LEU A O 1
ATOM 740 N N . THR A 1 95 ? -7.793 9.783 3.627 1.00 94.19 95 THR A N 1
ATOM 741 C CA . THR A 1 95 ? -7.746 11.224 3.877 1.00 94.19 95 THR A CA 1
ATOM 742 C C . THR A 1 95 ? -7.349 11.455 5.326 1.00 94.19 95 THR A C 1
ATOM 744 O O . THR A 1 95 ? -7.985 10.939 6.246 1.00 94.19 95 THR A O 1
ATOM 747 N N . HIS A 1 96 ? -6.327 12.278 5.528 1.00 91.25 96 HIS A N 1
ATOM 748 C CA . HIS A 1 96 ? -5.966 12.766 6.849 1.00 91.25 96 HIS A CA 1
ATOM 749 C C . HIS A 1 96 ? -6.738 14.048 7.152 1.00 91.25 96 HIS A C 1
ATOM 751 O O . HIS A 1 96 ? -6.733 14.984 6.357 1.00 91.25 96 HIS A O 1
ATOM 757 N N . ASP A 1 97 ? -7.371 14.108 8.316 1.00 82.31 97 ASP A N 1
ATOM 758 C CA . ASP A 1 97 ? -7.882 15.353 8.872 1.00 82.31 97 ASP A CA 1
ATOM 759 C C . ASP A 1 97 ? -6.717 16.112 9.541 1.00 82.31 97 ASP A C 1
ATOM 761 O O . ASP A 1 97 ? -6.128 15.669 10.538 1.00 82.31 97 ASP A O 1
ATOM 765 N N . GLY A 1 98 ? -6.330 17.223 8.910 1.00 69.19 98 GLY A N 1
ATOM 766 C CA . GLY A 1 98 ? -5.229 18.097 9.313 1.00 69.19 98 GLY A CA 1
ATOM 767 C C . GLY A 1 98 ? -3.850 17.738 8.740 1.00 69.19 98 GLY A C 1
ATOM 768 O O . GLY A 1 98 ? -3.613 16.661 8.197 1.00 69.19 98 GLY A O 1
ATOM 769 N N . ASP A 1 99 ? -2.901 18.671 8.884 1.00 64.44 99 ASP A N 1
ATOM 770 C CA . ASP A 1 99 ? -1.598 18.600 8.200 1.00 64.44 99 ASP A CA 1
ATOM 771 C C . ASP A 1 99 ? -0.426 18.099 9.068 1.00 64.44 99 ASP A C 1
ATOM 773 O O . ASP A 1 99 ? 0.736 18.079 8.665 1.00 64.44 99 ASP A O 1
ATOM 777 N N . ARG A 1 100 ? -0.698 17.664 10.301 1.00 70.38 100 ARG A N 1
ATOM 778 C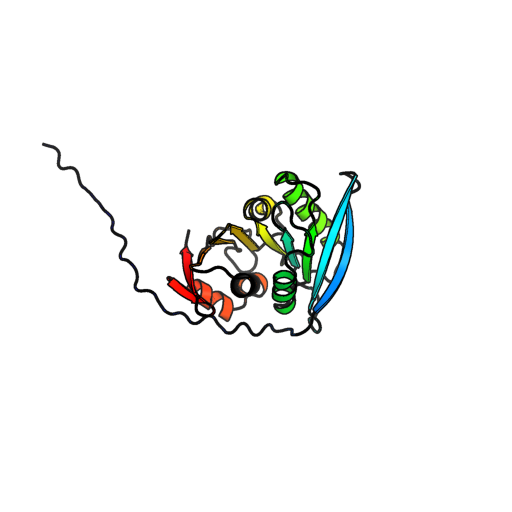 CA . ARG A 1 100 ? 0.366 17.217 11.212 1.00 70.38 100 ARG A CA 1
ATOM 779 C C . ARG A 1 100 ? 0.827 15.805 10.858 1.00 70.38 100 ARG A C 1
ATOM 781 O O . ARG A 1 100 ? 0.088 14.849 11.066 1.00 70.38 100 ARG A O 1
ATOM 788 N N . ALA A 1 101 ? 2.083 15.660 10.433 1.00 66.81 101 ALA A N 1
ATOM 789 C CA . ALA A 1 101 ? 2.689 14.371 10.074 1.00 66.81 101 ALA A CA 1
ATOM 790 C C . ALA A 1 101 ? 2.536 13.273 11.150 1.00 66.81 101 ALA A C 1
ATOM 792 O O . ALA A 1 101 ? 2.304 12.115 10.814 1.00 66.81 101 ALA A O 1
ATOM 793 N N . ALA A 1 102 ? 2.597 13.626 12.441 1.00 71.44 102 ALA A N 1
ATOM 794 C CA . ALA A 1 102 ? 2.392 12.672 13.536 1.00 71.44 102 ALA A CA 1
ATOM 795 C C . ALA A 1 102 ? 0.984 12.045 13.524 1.00 71.44 102 ALA A C 1
ATOM 797 O O . ALA A 1 102 ? 0.849 10.838 13.703 1.00 71.44 102 ALA A O 1
ATOM 798 N N . ASN A 1 103 ? -0.056 12.838 13.237 1.00 83.38 103 ASN A N 1
ATOM 799 C CA . ASN A 1 103 ? -1.427 12.330 13.131 1.00 83.38 103 ASN A CA 1
ATOM 800 C C . ASN A 1 103 ? -1.580 11.390 11.938 1.00 83.38 103 ASN A C 1
ATOM 802 O O . ASN A 1 103 ? -2.345 10.437 12.010 1.00 83.38 103 ASN A O 1
ATOM 806 N N . ARG A 1 104 ? -0.815 11.623 10.868 1.00 88.00 104 ARG A N 1
ATOM 807 C CA . ARG A 1 104 ? -0.863 10.790 9.670 1.00 88.00 104 ARG A CA 1
ATOM 808 C C . ARG A 1 104 ? -0.343 9.378 9.919 1.00 88.00 104 ARG A C 1
ATOM 810 O O . ARG A 1 104 ? -0.981 8.419 9.504 1.00 88.00 104 ARG A O 1
ATOM 817 N N . ALA A 1 105 ? 0.775 9.245 10.632 1.00 87.00 105 ALA A N 1
ATOM 818 C CA . ALA A 1 105 ? 1.299 7.933 11.017 1.00 87.00 105 ALA A CA 1
ATOM 819 C C . ALA A 1 105 ? 0.328 7.182 11.950 1.00 87.00 105 ALA A C 1
ATOM 821 O O . ALA A 1 105 ? 0.137 5.978 11.799 1.00 87.00 105 ALA A O 1
ATOM 822 N N . LEU A 1 106 ? -0.331 7.898 12.870 1.00 90.38 106 LEU A N 1
ATOM 823 C CA . LEU A 1 106 ? -1.370 7.320 13.729 1.00 90.38 106 LEU A CA 1
ATOM 824 C C . LEU A 1 106 ? -2.606 6.883 12.933 1.00 90.38 106 LEU A C 1
ATOM 826 O O . LEU A 1 106 ? -3.134 5.810 13.195 1.00 90.38 106 LEU A O 1
ATOM 830 N N . ASP A 1 107 ? -3.037 7.666 11.939 1.00 93.00 107 ASP A N 1
ATOM 831 C CA . ASP A 1 107 ? -4.132 7.281 11.041 1.00 93.00 107 ASP A CA 1
ATOM 832 C C . ASP A 1 107 ? -3.797 6.000 10.275 1.00 93.00 107 ASP A C 1
ATOM 834 O O . ASP A 1 107 ? -4.627 5.101 10.200 1.00 93.00 107 ASP A O 1
ATOM 838 N N . VAL A 1 108 ? -2.574 5.890 9.747 1.00 93.69 108 VAL A N 1
ATOM 839 C CA . VAL A 1 108 ? -2.106 4.678 9.061 1.00 93.69 108 VAL A CA 1
ATOM 840 C C . VAL A 1 108 ? -2.132 3.471 10.001 1.00 93.69 108 VAL A C 1
ATOM 842 O O . VAL A 1 108 ? -2.701 2.444 9.640 1.00 93.69 108 VAL A O 1
ATOM 845 N N . SER A 1 109 ? -1.564 3.595 11.205 1.00 93.62 109 SER A N 1
ATOM 846 C CA . SER A 1 109 ? -1.555 2.514 12.203 1.00 93.62 109 SER A CA 1
ATOM 847 C C . SER A 1 109 ? -2.971 2.082 12.580 1.00 93.62 109 SER A C 1
ATOM 849 O O . SER A 1 109 ? -3.266 0.892 12.602 1.00 93.62 109 SER A O 1
ATOM 851 N N . PHE A 1 110 ? -3.865 3.043 12.816 1.00 95.88 110 PHE A N 1
ATOM 852 C CA . PHE A 1 110 ? -5.261 2.765 13.133 1.00 95.88 110 PHE A CA 1
ATOM 853 C C . PHE A 1 110 ? -5.987 2.067 11.971 1.00 95.88 110 PHE A C 1
ATOM 855 O O . PHE A 1 110 ? -6.729 1.110 12.181 1.00 95.88 110 PHE A O 1
ATOM 862 N N . VAL A 1 111 ? -5.760 2.504 10.727 1.00 97.19 111 VAL A N 1
ATOM 863 C CA . VAL A 1 111 ? -6.314 1.826 9.546 1.00 97.19 111 VAL A CA 1
ATOM 864 C C . VAL A 1 111 ? -5.790 0.393 9.463 1.00 97.19 111 VAL A C 1
ATOM 866 O O . VAL A 1 111 ? -6.576 -0.508 9.199 1.00 97.19 111 VAL A O 1
ATOM 869 N N . LEU A 1 112 ? -4.506 0.149 9.736 1.00 97.38 112 LEU A N 1
ATOM 870 C CA . LEU A 1 112 ? -3.963 -1.211 9.778 1.00 97.38 112 LEU A CA 1
ATOM 871 C C . LEU A 1 112 ? -4.610 -2.074 10.864 1.00 97.38 112 LEU A C 1
ATOM 873 O O . LEU A 1 112 ? -4.824 -3.259 10.622 1.00 97.38 112 LEU A O 1
ATOM 877 N N . ASP A 1 113 ? -4.948 -1.505 12.023 1.00 97.31 113 ASP A N 1
ATOM 878 C CA . ASP A 1 113 ? -5.694 -2.222 13.066 1.00 97.31 113 ASP A CA 1
ATOM 879 C C . ASP A 1 113 ? -7.068 -2.652 12.548 1.00 97.31 113 ASP A C 1
ATOM 881 O O . ASP A 1 113 ? -7.449 -3.807 12.713 1.00 97.31 113 ASP A O 1
ATOM 885 N N . LYS A 1 114 ? -7.768 -1.762 11.834 1.00 98.12 114 LYS A N 1
ATOM 886 C CA . LYS A 1 114 ? -9.060 -2.076 11.208 1.00 98.12 114 LYS A CA 1
ATOM 887 C C . LYS A 1 114 ? -8.971 -3.096 10.086 1.00 98.12 114 LYS A C 1
ATOM 889 O O . LYS A 1 114 ? -9.840 -3.952 9.981 1.00 98.12 114 LYS A O 1
ATOM 894 N N . LEU A 1 115 ? -7.926 -3.044 9.268 1.00 97.69 115 LEU A N 1
ATOM 895 C CA . LEU A 1 115 ? -7.716 -4.032 8.211 1.00 97.69 115 LEU A CA 1
ATOM 896 C C . LEU A 1 115 ? -7.326 -5.408 8.771 1.00 97.69 115 LEU A C 1
ATOM 898 O O . LEU A 1 115 ? -7.678 -6.418 8.176 1.00 97.69 115 LEU A O 1
ATOM 902 N N . ALA A 1 116 ? -6.652 -5.467 9.921 1.00 97.31 116 ALA A N 1
ATOM 903 C CA . ALA A 1 116 ? -6.285 -6.731 10.562 1.00 97.31 116 ALA A CA 1
ATOM 904 C C . ALA A 1 116 ? -7.494 -7.536 11.078 1.00 97.31 116 ALA A C 1
ATOM 906 O O . ALA A 1 116 ? -7.347 -8.720 11.381 1.00 97.31 116 ALA A O 1
ATOM 907 N N . GLU A 1 117 ? -8.672 -6.912 11.177 1.00 97.06 117 GLU A N 1
ATOM 908 C CA . GLU A 1 117 ? -9.934 -7.576 11.522 1.00 97.06 117 GLU A CA 1
ATOM 909 C C . GLU A 1 117 ? -10.490 -8.418 10.344 1.00 97.06 117 GLU A C 1
ATOM 911 O O . GLU A 1 117 ? -11.331 -9.290 10.563 1.00 97.06 117 GLU A O 1
ATOM 916 N N . ASP A 1 118 ? -10.014 -8.200 9.107 1.00 96.56 118 ASP A N 1
ATOM 917 C CA . ASP A 1 118 ? -10.461 -8.899 7.894 1.00 96.56 118 ASP A CA 1
ATOM 918 C C . ASP A 1 118 ? -9.500 -10.039 7.502 1.00 96.56 118 ASP A C 1
ATOM 920 O O . ASP A 1 118 ? -8.344 -9.824 7.127 1.00 96.56 118 ASP A O 1
ATOM 924 N N . ASN A 1 119 ? -9.992 -11.281 7.538 1.00 95.62 119 ASN A N 1
ATOM 925 C CA . ASN A 1 119 ? -9.206 -12.475 7.213 1.00 95.62 119 ASN A CA 1
ATOM 926 C C . ASN A 1 119 ? -8.907 -12.648 5.710 1.00 95.62 119 ASN A C 1
ATOM 928 O O . ASN A 1 119 ? -8.148 -13.547 5.337 1.00 95.62 119 ASN A O 1
ATOM 932 N N . LEU A 1 120 ? -9.481 -11.806 4.847 1.00 96.94 120 LEU A N 1
ATOM 933 C CA . LEU A 1 120 ? -9.164 -11.754 3.422 1.00 96.94 120 LEU A CA 1
ATOM 934 C C . LEU A 1 120 ? -7.895 -10.946 3.136 1.00 96.94 120 LEU A C 1
ATOM 936 O O . LEU A 1 120 ? -7.438 -10.931 1.990 1.00 96.94 120 LEU A O 1
ATOM 940 N N . LEU A 1 121 ? -7.321 -10.277 4.138 1.00 98.00 121 LEU A N 1
ATOM 941 C CA . LEU A 1 121 ? -6.152 -9.420 3.987 1.00 98.00 121 LEU A CA 1
ATOM 942 C C . LEU A 1 121 ? -4.900 -10.061 4.594 1.00 98.00 121 LEU A C 1
ATOM 944 O O . LEU A 1 121 ? -4.914 -10.644 5.676 1.00 98.00 121 LEU A O 1
ATOM 948 N N . ASP A 1 122 ? -3.783 -9.953 3.880 1.00 97.38 122 ASP A N 1
ATOM 949 C CA . ASP A 1 122 ? -2.506 -10.515 4.298 1.00 97.38 122 ASP A CA 1
ATOM 950 C C . ASP A 1 122 ? -1.672 -9.487 5.067 1.00 97.38 122 ASP A C 1
ATOM 952 O O . ASP A 1 122 ? -0.884 -8.721 4.500 1.00 97.38 122 ASP A O 1
ATOM 956 N N . MET A 1 123 ? -1.803 -9.519 6.390 1.00 95.88 123 MET A N 1
ATOM 957 C CA . MET A 1 123 ? -1.053 -8.650 7.298 1.00 95.88 123 MET A CA 1
ATOM 958 C C . MET A 1 123 ? 0.456 -8.948 7.347 1.00 95.88 123 MET A C 1
ATOM 960 O O . MET A 1 123 ? 1.210 -8.157 7.918 1.00 95.88 123 MET A O 1
ATOM 964 N N . ASN A 1 124 ? 0.935 -10.038 6.734 1.00 94.75 124 ASN A N 1
ATOM 965 C CA . ASN A 1 124 ? 2.372 -10.290 6.584 1.00 94.75 124 ASN A CA 1
ATOM 966 C C . ASN A 1 124 ? 2.971 -9.560 5.377 1.00 94.75 124 ASN A C 1
ATOM 968 O O . ASN A 1 124 ? 4.195 -9.482 5.264 1.00 94.75 124 ASN A O 1
ATOM 972 N N . ARG A 1 125 ? 2.135 -9.014 4.487 1.00 95.44 125 ARG A N 1
ATOM 973 C CA . ARG A 1 125 ? 2.547 -8.317 3.265 1.00 95.44 125 ARG A CA 1
ATOM 974 C C . ARG A 1 125 ? 1.903 -6.938 3.192 1.00 95.44 125 ARG A C 1
ATOM 976 O O . ARG A 1 125 ? 1.024 -6.684 2.372 1.00 95.44 125 ARG A O 1
ATOM 983 N N . VAL A 1 126 ? 2.374 -6.041 4.055 1.00 96.19 126 VAL A N 1
ATOM 984 C CA . VAL A 1 126 ? 1.890 -4.658 4.147 1.00 96.19 126 VAL A CA 1
ATOM 985 C C . VAL A 1 126 ? 2.921 -3.685 3.588 1.00 96.19 126 VAL A C 1
ATOM 987 O O . VAL A 1 126 ? 4.097 -3.721 3.962 1.00 96.19 126 VAL A O 1
ATOM 990 N N . ALA A 1 127 ? 2.466 -2.765 2.744 1.00 95.75 127 ALA A N 1
ATOM 991 C CA . ALA A 1 127 ? 3.243 -1.631 2.274 1.00 95.75 127 ALA A CA 1
ATOM 992 C C . ALA A 1 127 ? 2.597 -0.288 2.598 1.00 95.75 127 ALA A C 1
ATOM 994 O O . ALA A 1 127 ? 1.374 -0.151 2.564 1.00 95.75 127 ALA A O 1
ATOM 995 N N . ILE A 1 128 ? 3.444 0.722 2.807 1.00 95.25 128 ILE A N 1
ATOM 996 C CA . ILE A 1 128 ? 3.036 2.126 2.872 1.00 95.25 128 ILE A CA 1
ATOM 997 C C . ILE A 1 128 ? 3.614 2.878 1.676 1.00 95.25 128 ILE A C 1
ATOM 999 O O . ILE A 1 128 ? 4.820 2.888 1.443 1.00 95.25 128 ILE A O 1
ATOM 1003 N N . VAL A 1 129 ? 2.753 3.552 0.933 1.00 94.50 129 VAL A N 1
ATOM 1004 C CA . VAL A 1 129 ? 3.112 4.465 -0.151 1.00 94.50 129 VAL A CA 1
ATOM 1005 C C . VAL A 1 129 ? 2.701 5.864 0.293 1.00 94.50 129 VAL A C 1
ATOM 1007 O O . VAL A 1 129 ? 1.643 6.037 0.893 1.00 94.50 129 VAL A O 1
ATOM 1010 N N . GLY A 1 130 ? 3.499 6.892 0.038 1.00 89.12 130 GLY A N 1
ATOM 1011 C CA . GLY A 1 130 ? 3.093 8.239 0.439 1.00 89.12 130 GLY A CA 1
ATOM 1012 C C . GLY A 1 130 ? 4.204 9.260 0.426 1.00 89.12 130 GLY A C 1
ATOM 1013 O O . GLY A 1 130 ? 5.352 8.953 0.100 1.00 89.12 130 GLY A O 1
ATOM 1014 N N . HIS A 1 131 ? 3.867 10.480 0.835 1.00 84.00 131 HIS A N 1
ATOM 1015 C CA . HIS A 1 131 ? 4.872 11.509 1.069 1.00 84.00 131 HIS A CA 1
ATOM 1016 C C . HIS A 1 131 ? 5.893 11.045 2.111 1.00 84.00 131 HIS A C 1
ATOM 1018 O O . HIS A 1 131 ? 5.527 10.431 3.121 1.00 84.00 131 HIS A O 1
ATOM 1024 N N . ALA A 1 132 ? 7.165 11.390 1.900 1.00 71.25 132 ALA A N 1
ATOM 1025 C CA . ALA A 1 132 ? 8.281 10.878 2.693 1.00 71.25 132 ALA A CA 1
ATOM 1026 C C . ALA A 1 132 ? 8.079 10.968 4.216 1.00 71.25 132 ALA A C 1
ATOM 1028 O O . ALA A 1 132 ? 8.394 10.017 4.922 1.00 71.25 132 ALA A O 1
ATOM 1029 N N . ALA A 1 133 ? 7.508 12.058 4.737 1.00 69.62 133 ALA A N 1
ATOM 1030 C CA . ALA A 1 133 ? 7.298 12.218 6.178 1.00 69.62 133 ALA A CA 1
ATOM 1031 C C . ALA A 1 133 ? 6.330 11.174 6.773 1.00 69.62 133 ALA A C 1
ATOM 1033 O O . ALA A 1 133 ? 6.642 10.574 7.801 1.00 69.62 133 ALA A O 1
ATOM 1034 N N . THR A 1 134 ? 5.185 10.914 6.129 1.00 72.19 134 THR A N 1
ATOM 1035 C CA . THR A 1 134 ? 4.224 9.911 6.624 1.00 72.19 134 THR A CA 1
ATOM 1036 C C . THR A 1 134 ? 4.725 8.497 6.383 1.00 72.19 134 THR A C 1
ATOM 1038 O O . THR A 1 134 ? 4.651 7.642 7.269 1.00 72.19 134 THR A O 1
ATOM 1041 N N . ALA A 1 135 ? 5.259 8.260 5.184 1.00 70.19 135 ALA A N 1
ATOM 1042 C CA . ALA A 1 135 ? 5.758 6.959 4.776 1.00 70.19 135 ALA A CA 1
ATOM 1043 C C . ALA A 1 135 ? 6.865 6.485 5.734 1.00 70.19 135 ALA A C 1
ATOM 1045 O O . ALA A 1 135 ? 6.791 5.383 6.270 1.00 70.19 135 ALA A O 1
ATOM 1046 N N . LEU A 1 136 ? 7.833 7.354 6.048 1.00 70.12 136 LEU A N 1
ATOM 1047 C CA . LEU A 1 136 ? 8.905 7.049 6.999 1.00 70.12 136 LEU A CA 1
ATOM 1048 C C . LEU A 1 136 ? 8.415 7.004 8.454 1.00 70.12 136 LEU A C 1
ATOM 1050 O O . LEU A 1 136 ? 8.889 6.174 9.224 1.00 70.12 136 LEU A O 1
ATOM 1054 N N . GLY A 1 137 ? 7.447 7.843 8.840 1.00 75.19 137 GLY A N 1
ATOM 1055 C CA . GLY A 1 137 ? 6.849 7.799 10.181 1.00 75.19 137 GLY A CA 1
ATOM 1056 C C . GLY A 1 137 ? 6.186 6.454 10.504 1.00 75.19 137 GLY A C 1
ATOM 1057 O O . GLY A 1 137 ? 6.197 6.022 11.656 1.00 75.19 137 GLY A O 1
ATOM 1058 N N . SER A 1 138 ? 5.692 5.762 9.475 1.00 76.81 138 SER A N 1
ATOM 1059 C CA . SER A 1 138 ? 5.032 4.456 9.591 1.00 76.81 138 SER A CA 1
ATOM 1060 C C . SER A 1 138 ? 6.009 3.279 9.739 1.00 76.81 138 SER A C 1
ATOM 1062 O O . SER A 1 138 ? 5.577 2.164 10.003 1.00 76.81 138 SER A O 1
ATOM 1064 N N . GLN A 1 139 ? 7.329 3.505 9.648 1.00 74.38 139 GLN A N 1
ATOM 1065 C CA . GLN A 1 139 ? 8.360 2.465 9.854 1.00 74.38 139 GLN A CA 1
ATOM 1066 C C . GLN A 1 139 ? 8.343 1.831 11.242 1.00 74.38 139 GLN A C 1
ATOM 1068 O O . GLN A 1 139 ? 8.925 0.770 11.446 1.00 74.38 139 GLN A O 1
ATOM 1073 N N . ARG A 1 140 ? 7.733 2.513 12.213 1.00 79.69 140 ARG A N 1
ATOM 1074 C CA . ARG A 1 140 ? 7.629 2.025 13.589 1.00 79.69 140 ARG A CA 1
ATOM 1075 C C . ARG A 1 140 ? 6.595 0.911 13.733 1.00 79.69 140 ARG A C 1
ATOM 1077 O O . ARG A 1 140 ? 6.645 0.185 14.720 1.00 79.69 140 ARG A O 1
ATOM 1084 N N . ASP A 1 141 ? 5.683 0.779 12.773 1.00 87.00 141 ASP A N 1
ATOM 1085 C CA . ASP A 1 141 ? 4.717 -0.309 12.747 1.00 87.00 141 ASP A CA 1
ATOM 1086 C C . ASP A 1 141 ? 5.370 -1.564 12.154 1.00 87.00 141 ASP A C 1
ATOM 1088 O O . ASP A 1 141 ? 5.738 -1.612 10.979 1.00 87.00 141 ASP A O 1
ATOM 1092 N N . THR A 1 142 ? 5.518 -2.597 12.982 1.00 88.25 142 THR A N 1
ATOM 1093 C CA . THR A 1 142 ? 6.221 -3.840 12.632 1.00 88.25 142 THR A CA 1
ATOM 1094 C C . THR A 1 142 ? 5.510 -4.662 11.555 1.00 88.25 142 THR A C 1
ATOM 1096 O O . THR A 1 142 ? 6.117 -5.574 10.974 1.00 88.25 142 THR A O 1
ATOM 1099 N N . ARG A 1 143 ? 4.242 -4.353 11.258 1.00 92.38 143 ARG A N 1
ATOM 1100 C CA . ARG A 1 143 ? 3.480 -4.981 10.172 1.00 92.38 143 ARG A CA 1
ATOM 1101 C C . ARG A 1 143 ? 3.965 -4.504 8.810 1.00 92.38 143 ARG A C 1
ATOM 1103 O O . ARG A 1 143 ? 3.967 -5.291 7.868 1.00 92.38 143 ARG A O 1
ATOM 1110 N N . VAL A 1 144 ? 4.434 -3.260 8.708 1.00 91.81 144 VAL A N 1
ATOM 1111 C CA . VAL A 1 144 ? 4.914 -2.678 7.451 1.00 91.81 144 VAL A CA 1
ATOM 1112 C C . VAL A 1 144 ? 6.202 -3.374 7.017 1.00 91.81 144 VAL A C 1
ATOM 1114 O O . VAL A 1 144 ? 7.177 -3.440 7.763 1.00 91.81 144 VAL A O 1
ATOM 1117 N N . LYS A 1 145 ? 6.206 -3.902 5.792 1.00 91.56 145 LYS A N 1
ATOM 1118 C CA . LYS A 1 145 ? 7.343 -4.615 5.192 1.00 91.56 145 LYS A CA 1
ATOM 1119 C C . LYS A 1 145 ? 8.011 -3.822 4.080 1.00 91.56 145 LYS A C 1
ATOM 1121 O O . LYS A 1 145 ? 9.209 -3.971 3.870 1.00 91.56 145 LYS A O 1
ATOM 1126 N N . ALA A 1 146 ? 7.263 -2.967 3.389 1.00 91.44 146 ALA A N 1
ATOM 1127 C CA . ALA A 1 146 ? 7.778 -2.158 2.291 1.00 91.44 146 ALA A CA 1
ATOM 1128 C C . ALA A 1 146 ? 7.268 -0.716 2.367 1.00 91.44 146 ALA A C 1
ATOM 1130 O O . ALA A 1 146 ? 6.142 -0.457 2.787 1.00 91.44 146 ALA A O 1
ATOM 1131 N N . ILE A 1 147 ? 8.102 0.236 1.957 1.00 90.81 147 ILE A N 1
ATOM 1132 C CA . ILE A 1 147 ? 7.775 1.659 1.949 1.00 90.81 147 ILE A CA 1
ATOM 1133 C C . ILE A 1 147 ? 8.225 2.298 0.643 1.00 90.81 147 ILE A C 1
ATOM 1135 O O . ILE A 1 147 ? 9.379 2.166 0.238 1.00 90.81 147 ILE A O 1
ATOM 1139 N N . VAL A 1 148 ? 7.315 3.058 0.039 1.00 91.38 148 VAL A N 1
ATOM 1140 C CA . VAL A 1 148 ? 7.580 3.937 -1.100 1.00 91.38 148 VAL A CA 1
ATOM 1141 C C . VAL A 1 148 ? 7.334 5.378 -0.659 1.00 91.38 148 VAL A C 1
ATOM 1143 O O . VAL A 1 148 ? 6.198 5.822 -0.501 1.00 91.38 148 VAL A O 1
ATOM 1146 N N . ALA A 1 149 ? 8.422 6.102 -0.428 1.00 89.44 149 ALA A N 1
ATOM 1147 C CA . ALA A 1 149 ? 8.444 7.484 0.022 1.00 89.44 149 ALA A CA 1
ATOM 1148 C C . ALA A 1 149 ? 8.657 8.428 -1.168 1.00 89.44 149 ALA A C 1
ATOM 1150 O O . ALA A 1 149 ? 9.731 8.455 -1.764 1.00 89.44 149 ALA A O 1
ATOM 1151 N N . MET A 1 150 ? 7.663 9.242 -1.500 1.00 86.75 150 MET A N 1
ATOM 1152 C CA . MET A 1 150 ? 7.743 10.204 -2.599 1.00 86.75 150 MET A CA 1
ATOM 1153 C C . MET A 1 150 ? 8.119 11.594 -2.076 1.00 86.75 150 MET A C 1
ATOM 1155 O O . MET A 1 150 ? 7.569 12.058 -1.076 1.00 86.75 150 MET A O 1
ATOM 1159 N N . ALA A 1 151 ? 9.080 12.245 -2.738 1.00 81.88 151 ALA A N 1
ATOM 1160 C CA . ALA A 1 151 ? 9.514 13.608 -2.434 1.00 81.88 151 ALA A CA 1
ATOM 1161 C C . ALA A 1 151 ? 10.025 14.310 -3.706 1.00 81.88 151 ALA A C 1
ATOM 1163 O O . ALA A 1 151 ? 11.183 14.159 -4.111 1.00 81.88 151 ALA A O 1
ATOM 1164 N N . GLY A 1 152 ? 9.155 15.092 -4.352 1.00 80.88 152 GLY A N 1
ATOM 1165 C CA . GLY A 1 152 ? 9.484 15.810 -5.585 1.00 80.88 152 GLY A CA 1
ATOM 1166 C C . GLY A 1 152 ? 9.955 14.865 -6.696 1.00 80.88 152 GLY A C 1
ATOM 1167 O O . GLY A 1 152 ? 9.225 13.973 -7.113 1.00 80.88 152 GLY A O 1
ATOM 1168 N N . LYS A 1 153 ? 11.196 15.043 -7.168 1.00 80.19 153 LYS A N 1
ATOM 1169 C CA . LYS A 1 153 ? 11.810 14.210 -8.223 1.00 80.19 153 LYS A CA 1
ATOM 1170 C C . LYS A 1 153 ? 12.483 12.929 -7.724 1.00 80.19 153 LYS A C 1
ATOM 1172 O O . LYS A 1 153 ? 13.222 12.292 -8.478 1.00 80.19 153 LYS A O 1
ATOM 1177 N N . ARG A 1 154 ? 12.276 12.573 -6.455 1.00 80.94 154 ARG A N 1
ATOM 1178 C CA . ARG A 1 154 ? 12.911 11.423 -5.811 1.00 80.94 154 ARG A CA 1
ATOM 1179 C C . ARG A 1 154 ? 11.857 10.483 -5.243 1.00 80.94 154 ARG A C 1
ATOM 1181 O O . ARG A 1 154 ? 10.922 10.920 -4.574 1.00 80.94 154 ARG A O 1
ATOM 1188 N N . ILE A 1 155 ? 12.062 9.191 -5.468 1.00 81.44 155 ILE A N 1
ATOM 1189 C CA . ILE A 1 155 ? 11.291 8.116 -4.847 1.00 81.44 155 ILE A CA 1
ATOM 1190 C C . ILE A 1 155 ? 12.253 7.308 -3.978 1.00 81.44 155 ILE A C 1
ATOM 1192 O O . ILE A 1 155 ? 13.155 6.647 -4.485 1.00 81.44 155 ILE A O 1
ATOM 1196 N N . GLY A 1 156 ? 12.098 7.403 -2.662 1.00 81.81 156 GLY A N 1
ATOM 1197 C CA . GLY A 1 156 ? 12.765 6.541 -1.698 1.00 81.81 156 GLY A CA 1
ATOM 1198 C C . GLY A 1 156 ? 12.037 5.207 -1.594 1.00 81.81 156 GLY A C 1
ATOM 1199 O O . GLY A 1 156 ? 10.820 5.168 -1.450 1.00 81.81 156 GLY A O 1
ATOM 1200 N N . LEU A 1 157 ? 12.786 4.120 -1.658 1.00 81.00 157 LEU A N 1
ATOM 1201 C CA . LEU A 1 157 ? 12.286 2.758 -1.664 1.00 81.00 157 LEU A CA 1
ATOM 1202 C C . LEU A 1 157 ? 12.964 2.011 -0.521 1.00 81.00 157 LEU A C 1
ATOM 1204 O O . LEU A 1 157 ? 14.193 1.968 -0.462 1.00 81.00 157 LEU A O 1
ATOM 1208 N N . LEU A 1 158 ? 12.172 1.475 0.406 1.00 80.50 158 LEU A N 1
ATOM 1209 C CA . LEU A 1 158 ? 12.666 0.690 1.535 1.00 80.50 158 LEU A CA 1
ATOM 1210 C C . LEU A 1 158 ? 11.923 -0.640 1.585 1.00 80.50 158 LEU A C 1
ATOM 1212 O O . LEU A 1 158 ? 10.696 -0.660 1.619 1.00 80.50 158 LEU A O 1
ATOM 1216 N N . GLY A 1 159 ? 12.658 -1.744 1.568 1.00 72.38 159 GLY A N 1
ATOM 1217 C CA . GLY A 1 159 ? 12.109 -3.100 1.592 1.00 72.38 159 GLY A CA 1
ATOM 1218 C C . GLY A 1 159 ? 12.794 -3.963 2.651 1.00 72.38 159 GLY A C 1
ATOM 1219 O O . GLY A 1 159 ? 13.760 -3.520 3.274 1.00 72.38 159 GLY A O 1
ATOM 1220 N N . PRO A 1 160 ? 12.317 -5.192 2.877 1.00 65.75 160 PRO A N 1
ATOM 1221 C CA . PRO A 1 160 ? 12.946 -6.109 3.817 1.00 65.75 160 PRO A CA 1
ATOM 1222 C C . PRO A 1 160 ? 14.322 -6.566 3.297 1.00 65.75 160 PRO A C 1
ATOM 1224 O O . PRO A 1 160 ? 14.520 -6.707 2.092 1.00 65.75 160 PRO A O 1
ATOM 1227 N N . LEU A 1 161 ? 15.268 -6.856 4.200 1.00 51.50 161 LEU A N 1
ATOM 1228 C CA . LEU A 1 161 ? 16.603 -7.402 3.859 1.00 51.50 161 LEU A CA 1
ATOM 1229 C C . LEU A 1 161 ? 16.574 -8.873 3.383 1.00 51.50 161 LEU A C 1
ATOM 1231 O O . LEU A 1 161 ? 17.618 -9.477 3.162 1.00 51.50 161 LEU A O 1
ATOM 1235 N N . GLY A 1 162 ? 15.385 -9.463 3.259 1.00 50.09 162 GLY A N 1
ATOM 1236 C CA . GLY A 1 162 ? 15.136 -10.860 2.913 1.00 50.09 162 GLY A CA 1
ATOM 1237 C C . GLY A 1 162 ? 13.641 -11.089 2.657 1.00 50.09 162 GLY A C 1
ATOM 1238 O O . GLY A 1 162 ? 12.872 -10.131 2.739 1.00 50.09 162 GLY A O 1
ATOM 1239 N N . PRO A 1 163 ? 13.201 -12.327 2.366 1.00 43.19 163 PRO A N 1
ATOM 1240 C CA . PRO A 1 163 ? 11.867 -12.591 1.822 1.00 43.19 163 PRO A CA 1
ATOM 1241 C C . PRO A 1 163 ? 10.723 -12.078 2.707 1.00 43.19 163 PRO A C 1
ATOM 1243 O O . PRO A 1 163 ? 9.731 -11.610 2.167 1.00 43.19 163 PRO A O 1
ATOM 1246 N N . ILE A 1 164 ? 10.874 -12.086 4.041 1.00 52.41 164 ILE A N 1
ATOM 1247 C CA . ILE A 1 164 ? 9.940 -11.469 5.005 1.00 52.41 164 ILE A CA 1
ATOM 1248 C C . ILE A 1 164 ? 10.721 -11.081 6.284 1.00 52.41 164 ILE A C 1
ATOM 1250 O O . ILE A 1 164 ? 10.599 -11.715 7.328 1.00 52.41 164 ILE A O 1
ATOM 1254 N N . GLY A 1 165 ? 11.606 -10.083 6.193 1.00 44.69 165 GLY A N 1
ATOM 1255 C CA . GLY A 1 165 ? 12.386 -9.551 7.329 1.00 44.69 165 GLY A CA 1
ATOM 1256 C C . GLY A 1 165 ? 11.827 -8.234 7.897 1.00 44.69 165 GLY A C 1
ATOM 1257 O O . GLY A 1 165 ? 10.914 -7.657 7.302 1.00 44.69 165 GLY A O 1
ATOM 1258 N N . PRO A 1 166 ? 12.361 -7.712 9.023 1.00 48.94 166 PRO A N 1
ATOM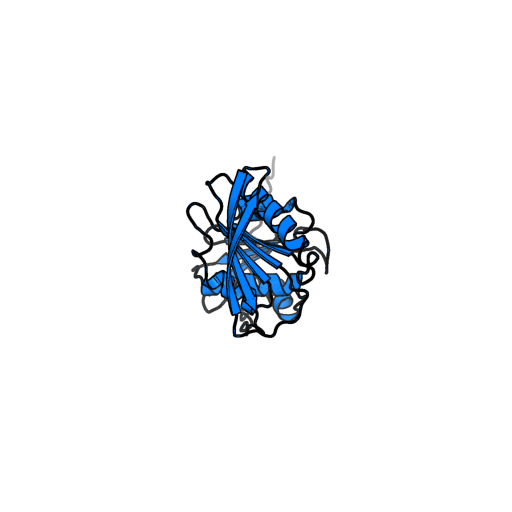 1259 C CA . PRO A 1 166 ? 12.117 -6.319 9.403 1.00 48.94 166 PRO A CA 1
ATOM 1260 C C . PRO A 1 166 ? 12.564 -5.386 8.267 1.00 48.94 166 PRO A C 1
ATOM 1262 O O . PRO A 1 166 ? 13.467 -5.738 7.499 1.00 48.94 166 PRO A O 1
ATOM 1265 N N . ILE A 1 167 ? 11.955 -4.198 8.159 1.00 52.84 167 ILE A N 1
ATOM 1266 C CA . ILE A 1 167 ? 12.439 -3.165 7.233 1.00 52.84 167 ILE A CA 1
ATOM 1267 C C . ILE A 1 167 ? 13.899 -2.886 7.596 1.00 52.84 167 ILE A C 1
ATOM 1269 O O . ILE A 1 167 ? 14.194 -2.338 8.656 1.00 52.84 167 ILE A O 1
ATOM 1273 N N . GLY A 1 168 ? 14.816 -3.276 6.721 1.00 51.38 168 GLY A N 1
ATOM 1274 C CA . GLY A 1 168 ? 16.215 -2.886 6.800 1.00 51.38 168 GLY A CA 1
ATOM 1275 C C . GLY A 1 168 ? 16.586 -2.118 5.541 1.00 51.38 168 GLY A C 1
ATOM 1276 O O . GLY A 1 168 ? 15.830 -2.087 4.574 1.00 51.38 168 GLY A O 1
ATOM 1277 N N . ARG A 1 169 ? 17.720 -1.415 5.545 1.00 50.59 169 ARG A N 1
ATOM 1278 C CA . ARG A 1 169 ? 18.115 -0.599 4.389 1.00 50.59 169 ARG A CA 1
ATOM 1279 C C . ARG A 1 169 ? 18.487 -1.482 3.199 1.00 50.59 169 ARG A C 1
ATOM 1281 O O . ARG A 1 169 ? 19.650 -1.781 2.981 1.00 50.59 169 ARG A O 1
ATOM 1288 N N . ILE A 1 170 ? 17.508 -1.784 2.359 1.00 52.00 170 ILE A N 1
ATOM 1289 C CA . ILE A 1 170 ? 17.709 -1.700 0.914 1.00 52.00 170 ILE A CA 1
ATOM 1290 C C . ILE A 1 170 ? 17.356 -0.254 0.568 1.00 52.00 170 ILE A C 1
ATOM 1292 O O . ILE A 1 170 ? 16.248 0.032 0.131 1.00 52.00 170 ILE A O 1
ATOM 1296 N N . GLY A 1 171 ? 18.231 0.691 0.925 1.00 59.56 171 GLY A N 1
ATOM 1297 C CA . GLY A 1 171 ? 17.972 2.115 0.751 1.00 59.56 171 GLY A CA 1
ATOM 1298 C C . GLY A 1 171 ? 18.127 2.501 -0.712 1.00 59.56 171 GLY A C 1
ATOM 1299 O O . GLY A 1 171 ? 19.165 3.035 -1.085 1.00 59.56 171 GLY A O 1
ATOM 1300 N N . ARG A 1 172 ? 17.123 2.234 -1.552 1.00 72.31 172 ARG A N 1
ATOM 1301 C CA . ARG A 1 172 ? 17.160 2.666 -2.953 1.00 72.31 172 ARG A CA 1
ATOM 1302 C C . ARG A 1 172 ? 16.503 4.025 -3.088 1.00 72.31 172 ARG A C 1
ATOM 1304 O O . ARG A 1 172 ? 15.444 4.280 -2.522 1.00 72.31 172 ARG A O 1
ATOM 1311 N N . THR A 1 173 ? 17.141 4.933 -3.812 1.00 76.75 173 THR A N 1
ATOM 1312 C CA . THR A 1 173 ? 16.502 6.185 -4.220 1.00 76.75 173 THR A CA 1
ATOM 1313 C C . THR A 1 173 ? 16.453 6.243 -5.728 1.00 76.75 173 THR A C 1
ATOM 1315 O O . THR A 1 173 ? 17.496 6.226 -6.364 1.00 76.75 173 THR A O 1
ATOM 1318 N N . VAL A 1 174 ? 15.255 6.350 -6.291 1.00 75.94 174 VAL A N 1
ATOM 1319 C CA . VAL A 1 174 ? 15.080 6.581 -7.719 1.00 75.94 174 VAL A CA 1
ATOM 1320 C C . VAL A 1 174 ? 14.997 8.082 -7.971 1.00 75.94 174 VAL A C 1
ATOM 1322 O O . VAL A 1 174 ? 14.064 8.740 -7.508 1.00 75.94 174 VAL A O 1
ATOM 1325 N N . SER A 1 175 ? 15.981 8.624 -8.681 1.00 76.88 175 SER A N 1
ATOM 1326 C CA . SER A 1 175 ? 16.026 10.020 -9.126 1.00 76.88 175 SER A CA 1
ATOM 1327 C C . SER A 1 175 ? 15.521 10.112 -10.566 1.00 76.88 175 SER A C 1
ATOM 1329 O O . SER A 1 175 ? 16.000 9.384 -11.437 1.00 76.88 175 SER A O 1
ATOM 1331 N N . LEU A 1 176 ? 14.557 10.999 -10.822 1.00 76.12 176 LEU A N 1
ATOM 1332 C CA . LEU A 1 176 ? 13.842 11.087 -12.099 1.00 76.12 176 LEU A CA 1
ATOM 1333 C C . LEU A 1 176 ? 14.071 12.445 -12.767 1.00 76.12 176 LEU A C 1
ATOM 1335 O O . LEU A 1 176 ? 13.983 13.488 -12.115 1.00 76.12 176 LEU A O 1
ATOM 1339 N N . LYS A 1 177 ? 14.336 12.453 -14.080 1.00 72.69 177 LYS A N 1
ATOM 1340 C CA . LYS A 1 177 ? 14.505 13.711 -14.831 1.00 72.69 177 LYS A CA 1
ATOM 1341 C C . LYS A 1 177 ? 13.174 14.466 -14.970 1.00 72.69 177 LYS A C 1
ATOM 1343 O O . LYS A 1 177 ? 13.094 15.642 -14.595 1.00 72.69 177 LYS A O 1
ATOM 1348 N N . ASP A 1 178 ? 12.144 13.750 -15.424 1.00 75.06 178 ASP A N 1
ATOM 1349 C CA . ASP A 1 178 ? 10.810 14.266 -15.740 1.00 75.06 178 ASP A CA 1
ATOM 1350 C C . ASP A 1 178 ? 9.750 13.395 -15.064 1.00 75.06 178 ASP A C 1
ATOM 1352 O O . ASP A 1 178 ? 9.468 12.292 -15.513 1.00 75.06 178 ASP A O 1
ATOM 1356 N N . VAL A 1 179 ? 9.188 13.857 -13.948 1.00 74.38 179 VAL A N 1
ATOM 1357 C CA . VAL A 1 179 ? 8.216 13.069 -13.178 1.00 74.38 179 VAL A CA 1
ATOM 1358 C C . VAL A 1 179 ? 6.844 13.137 -13.834 1.00 74.38 179 VAL A C 1
ATOM 1360 O O . VAL A 1 179 ? 6.348 14.224 -14.112 1.00 74.38 179 VAL A O 1
ATOM 1363 N N . ASN A 1 180 ? 6.214 11.981 -14.029 1.00 83.56 180 ASN A N 1
ATOM 1364 C CA . ASN A 1 180 ? 4.800 11.892 -14.368 1.00 83.56 180 ASN A CA 1
ATOM 1365 C C . ASN A 1 180 ? 4.131 10.747 -13.597 1.00 83.56 180 ASN A C 1
ATOM 1367 O O . ASN A 1 180 ? 4.795 9.808 -13.145 1.00 83.56 180 ASN A O 1
ATOM 1371 N N . ASP A 1 181 ? 2.809 10.828 -13.488 1.00 86.69 181 ASP A N 1
ATOM 1372 C CA . ASP A 1 181 ? 1.967 9.886 -12.747 1.00 86.69 181 ASP A CA 1
ATOM 1373 C C . ASP A 1 181 ? 2.155 8.439 -13.204 1.00 86.69 181 ASP A C 1
ATOM 1375 O O . ASP A 1 181 ? 2.283 7.529 -12.382 1.00 86.69 181 ASP A O 1
ATOM 1379 N N . LYS A 1 182 ? 2.254 8.212 -14.520 1.00 85.06 182 LYS A N 1
ATOM 1380 C CA . LYS A 1 182 ? 2.450 6.869 -15.078 1.00 85.06 182 LYS A CA 1
ATOM 1381 C C . LYS A 1 182 ? 3.758 6.257 -14.580 1.00 85.06 182 LYS A C 1
ATOM 1383 O O . LYS A 1 182 ? 3.780 5.082 -14.225 1.00 85.06 182 LYS A O 1
ATOM 1388 N N . MET A 1 183 ? 4.830 7.041 -14.513 1.00 84.94 183 MET A N 1
ATOM 1389 C CA . MET A 1 183 ? 6.131 6.580 -14.040 1.00 84.94 183 MET A CA 1
ATOM 1390 C C . MET A 1 183 ? 6.135 6.325 -12.532 1.00 84.94 183 MET A C 1
ATOM 1392 O O . MET A 1 183 ? 6.640 5.287 -12.109 1.00 84.94 183 MET A O 1
ATOM 1396 N N . ILE A 1 184 ? 5.535 7.213 -11.732 1.00 87.44 184 ILE A N 1
ATOM 1397 C CA . ILE A 1 184 ? 5.365 6.995 -10.286 1.00 87.44 184 ILE A CA 1
ATOM 1398 C C . ILE A 1 184 ? 4.619 5.681 -10.040 1.00 87.44 184 ILE A C 1
ATOM 1400 O O . ILE A 1 184 ? 5.098 4.829 -9.291 1.00 87.44 184 ILE A O 1
ATOM 1404 N N . ALA A 1 185 ? 3.479 5.494 -10.706 1.00 90.69 185 ALA A N 1
ATOM 1405 C CA . ALA A 1 185 ? 2.669 4.286 -10.610 1.00 90.69 185 ALA A CA 1
ATOM 1406 C C . ALA A 1 185 ? 3.450 3.030 -11.007 1.00 90.69 185 ALA A C 1
ATOM 1408 O O . ALA A 1 185 ? 3.433 2.033 -10.292 1.00 90.69 185 ALA A O 1
ATOM 1409 N N . THR A 1 186 ? 4.166 3.108 -12.124 1.00 88.12 186 THR A N 1
ATOM 1410 C CA . THR A 1 186 ? 4.990 2.028 -12.677 1.00 88.12 186 THR A CA 1
ATOM 1411 C C . THR A 1 186 ? 6.089 1.602 -11.701 1.00 88.12 186 THR A C 1
ATOM 1413 O O . THR A 1 186 ? 6.169 0.433 -11.329 1.00 88.12 186 THR A O 1
ATOM 1416 N N . ILE A 1 187 ? 6.895 2.548 -11.214 1.00 88.88 187 ILE A N 1
ATOM 1417 C CA . ILE A 1 187 ? 7.986 2.263 -10.271 1.00 88.88 187 ILE A CA 1
ATOM 1418 C C . ILE A 1 187 ? 7.429 1.730 -8.950 1.00 88.88 187 ILE A C 1
ATOM 1420 O O . ILE A 1 187 ? 7.951 0.754 -8.414 1.00 88.88 187 ILE A O 1
ATOM 1424 N N . THR A 1 188 ? 6.352 2.339 -8.446 1.00 91.94 188 THR A N 1
ATOM 1425 C CA . THR A 1 188 ? 5.699 1.910 -7.204 1.00 91.94 188 THR A CA 1
ATOM 1426 C C . THR A 1 188 ? 5.198 0.474 -7.329 1.00 91.94 188 THR A C 1
ATOM 1428 O O . THR A 1 188 ? 5.527 -0.359 -6.492 1.00 91.94 188 THR A O 1
ATOM 1431 N N . ALA A 1 189 ? 4.459 0.150 -8.392 1.00 92.88 189 ALA A N 1
ATOM 1432 C CA . ALA A 1 189 ? 3.930 -1.190 -8.618 1.00 92.88 189 ALA A CA 1
ATOM 1433 C C . ALA A 1 189 ? 5.040 -2.246 -8.755 1.00 92.88 189 ALA A C 1
ATOM 1435 O O . ALA A 1 189 ? 4.956 -3.284 -8.099 1.00 92.88 189 ALA A O 1
ATOM 1436 N N . ALA A 1 190 ? 6.092 -1.980 -9.545 1.00 89.94 190 ALA A N 1
ATOM 1437 C CA . ALA A 1 190 ? 7.242 -2.887 -9.651 1.00 89.94 190 ALA A CA 1
ATOM 1438 C C . ALA A 1 190 ? 7.917 -3.095 -8.297 1.00 89.94 190 ALA A C 1
ATOM 1440 O O . ALA A 1 190 ? 8.191 -4.232 -7.924 1.00 89.94 190 ALA A O 1
ATOM 1441 N N . PHE A 1 191 ? 8.156 -2.019 -7.542 1.00 90.88 191 PHE A N 1
ATOM 1442 C CA . PHE A 1 191 ? 8.767 -2.125 -6.221 1.00 90.88 191 PHE A CA 1
ATOM 1443 C C . PHE A 1 191 ? 7.920 -3.005 -5.301 1.00 90.88 191 PHE A C 1
ATOM 1445 O O . PHE A 1 191 ? 8.384 -4.011 -4.776 1.00 90.88 191 PHE A O 1
ATOM 1452 N N . LEU A 1 192 ? 6.636 -2.699 -5.150 1.00 93.00 192 LEU A N 1
ATOM 1453 C CA . LEU A 1 192 ? 5.783 -3.487 -4.268 1.00 93.00 192 LEU A CA 1
ATOM 1454 C C . LEU A 1 192 ? 5.745 -4.965 -4.684 1.00 93.00 192 LEU A C 1
ATOM 1456 O O . LEU A 1 192 ? 5.830 -5.839 -3.823 1.00 93.00 192 LEU A O 1
ATOM 1460 N N . ARG A 1 193 ? 5.700 -5.266 -5.987 1.00 92.06 193 ARG A N 1
ATOM 1461 C CA . ARG A 1 193 ? 5.758 -6.648 -6.484 1.00 92.06 193 ARG A CA 1
ATOM 1462 C C . ARG A 1 193 ? 7.086 -7.339 -6.196 1.00 92.06 193 ARG A C 1
ATOM 1464 O O . ARG A 1 193 ? 7.079 -8.453 -5.679 1.00 92.06 193 ARG A O 1
ATOM 1471 N N . ALA A 1 194 ? 8.207 -6.681 -6.462 1.00 88.75 194 ALA A N 1
ATOM 1472 C CA . ALA A 1 194 ? 9.532 -7.226 -6.192 1.00 88.75 194 ALA A CA 1
ATOM 1473 C C . ALA A 1 194 ? 9.673 -7.695 -4.734 1.00 88.75 194 ALA A C 1
ATOM 1475 O O . ALA A 1 194 ? 10.165 -8.794 -4.478 1.00 88.75 194 ALA A O 1
ATOM 1476 N N . TRP A 1 195 ? 9.214 -6.902 -3.762 1.00 88.19 195 TRP A N 1
ATOM 1477 C CA . TRP A 1 195 ? 9.447 -7.209 -2.346 1.00 88.19 195 TRP A CA 1
ATOM 1478 C C . TRP A 1 195 ? 8.287 -7.896 -1.624 1.00 88.19 195 TRP A C 1
ATOM 1480 O O . TRP A 1 195 ? 8.555 -8.629 -0.679 1.00 88.19 195 TRP A O 1
ATOM 1490 N N . LEU A 1 196 ? 7.033 -7.724 -2.054 1.00 92.44 196 LEU A N 1
ATOM 1491 C CA . LEU A 1 196 ? 5.879 -8.371 -1.406 1.00 92.44 196 LEU A CA 1
ATOM 1492 C C . LEU A 1 196 ? 5.319 -9.569 -2.179 1.00 92.44 196 LEU A C 1
ATOM 1494 O O . LEU A 1 196 ? 4.605 -10.380 -1.597 1.00 92.44 196 LEU A O 1
ATOM 1498 N N . PHE A 1 197 ? 5.637 -9.710 -3.466 1.00 91.06 197 PHE A N 1
ATOM 1499 C CA . PHE A 1 197 ? 5.288 -10.892 -4.264 1.00 91.06 197 PHE A CA 1
ATOM 1500 C C . PHE A 1 197 ? 6.498 -11.757 -4.630 1.00 91.06 197 PHE A C 1
ATOM 1502 O O . PHE A 1 197 ? 6.317 -12.749 -5.327 1.00 91.06 197 PHE A O 1
ATOM 1509 N N . ASP A 1 198 ? 7.706 -11.396 -4.179 1.00 89.06 198 ASP A N 1
ATOM 1510 C CA . ASP A 1 198 ? 8.952 -12.072 -4.578 1.00 89.06 198 ASP A CA 1
ATOM 1511 C C . ASP A 1 198 ? 9.132 -12.105 -6.114 1.00 89.06 198 ASP A C 1
ATOM 1513 O O . ASP A 1 198 ? 9.675 -13.044 -6.687 1.00 89.06 198 ASP A O 1
ATOM 1517 N N . ASP A 1 199 ? 8.635 -11.071 -6.806 1.00 88.06 199 ASP A N 1
ATOM 1518 C CA . ASP A 1 199 ? 8.623 -11.005 -8.269 1.00 88.06 199 ASP A CA 1
ATOM 1519 C C . ASP A 1 199 ? 10.046 -10.800 -8.813 1.00 88.06 199 ASP A C 1
ATOM 1521 O O . ASP A 1 199 ? 10.580 -9.687 -8.802 1.00 88.06 199 ASP A O 1
ATOM 1525 N N . ALA A 1 200 ? 10.664 -11.891 -9.274 1.00 85.44 200 ALA A N 1
ATOM 1526 C CA . ALA A 1 200 ? 12.063 -11.920 -9.702 1.00 85.44 200 ALA A CA 1
ATOM 1527 C C . ALA A 1 200 ? 12.373 -10.916 -10.823 1.00 85.44 200 ALA A C 1
ATOM 1529 O O . ALA A 1 200 ? 13.383 -10.224 -10.748 1.00 85.44 200 ALA A O 1
ATOM 1530 N N . ALA A 1 201 ? 11.481 -10.772 -11.808 1.00 82.56 201 ALA A N 1
ATOM 1531 C CA . ALA A 1 201 ? 11.658 -9.821 -12.905 1.00 82.56 201 ALA A CA 1
ATOM 1532 C C . ALA A 1 201 ? 11.679 -8.366 -12.406 1.00 82.56 201 ALA A C 1
ATOM 1534 O O . ALA A 1 201 ? 12.519 -7.568 -12.824 1.00 82.56 201 ALA A O 1
ATOM 1535 N N . SER A 1 202 ? 10.785 -8.017 -11.473 1.00 85.00 202 SER A N 1
ATOM 1536 C CA . SER A 1 202 ? 10.812 -6.696 -10.845 1.00 85.00 202 SER A CA 1
ATOM 1537 C C . SER A 1 202 ? 12.071 -6.503 -9.992 1.00 85.00 202 SER A C 1
ATOM 1539 O O . SER A 1 202 ? 12.635 -5.413 -10.011 1.00 85.00 202 SER A O 1
ATOM 1541 N N . ARG A 1 203 ? 12.537 -7.533 -9.267 1.00 83.81 203 ARG A N 1
ATOM 1542 C CA . ARG A 1 203 ? 13.777 -7.463 -8.466 1.00 83.81 203 ARG A CA 1
ATOM 1543 C C . ARG A 1 203 ? 15.010 -7.228 -9.322 1.00 83.81 203 ARG A C 1
ATOM 1545 O O . ARG A 1 203 ? 15.767 -6.304 -9.035 1.00 83.81 203 ARG A O 1
ATOM 1552 N N . GLU A 1 204 ? 15.161 -8.015 -10.381 1.00 80.31 204 GLU A N 1
ATOM 1553 C CA . GLU A 1 204 ? 16.276 -7.913 -11.319 1.00 80.31 204 GLU A CA 1
ATOM 1554 C C . GLU A 1 204 ? 16.379 -6.496 -11.888 1.00 80.31 204 GLU A C 1
ATOM 1556 O O . GLU A 1 204 ? 17.464 -5.926 -11.905 1.00 80.31 204 GLU A O 1
ATOM 1561 N N . TRP A 1 205 ? 15.249 -5.868 -12.239 1.00 79.31 205 TRP A N 1
ATOM 1562 C CA . TRP A 1 205 ? 15.253 -4.485 -12.721 1.00 79.31 205 TRP A CA 1
ATOM 1563 C C . TRP A 1 205 ? 15.887 -3.503 -11.729 1.00 79.31 205 TRP A C 1
ATOM 1565 O O . TRP A 1 205 ? 16.670 -2.637 -12.124 1.00 79.31 205 TRP A O 1
ATOM 1575 N N . PHE A 1 206 ? 15.556 -3.622 -10.442 1.00 79.44 206 PHE A N 1
ATOM 1576 C CA . PHE A 1 206 ? 16.149 -2.754 -9.433 1.00 79.44 206 PHE A CA 1
ATOM 1577 C C . PHE A 1 206 ? 17.621 -3.091 -9.196 1.00 79.44 206 PHE A C 1
ATOM 1579 O O . PHE A 1 206 ? 18.396 -2.171 -8.928 1.00 79.44 206 PHE A O 1
ATOM 1586 N N . ASP A 1 207 ? 17.993 -4.375 -9.197 1.00 77.00 207 ASP A N 1
ATOM 1587 C CA . ASP A 1 207 ? 19.365 -4.847 -8.944 1.00 77.00 207 ASP A CA 1
ATOM 1588 C C . ASP A 1 207 ? 20.325 -4.471 -10.069 1.00 77.00 207 ASP A C 1
ATOM 1590 O O . ASP A 1 207 ? 21.508 -4.236 -9.822 1.00 77.00 207 ASP A O 1
ATOM 1594 N N . ASP A 1 208 ? 19.806 -4.352 -11.287 1.00 69.19 208 ASP A N 1
ATOM 1595 C CA . ASP A 1 208 ? 20.605 -4.084 -12.473 1.00 69.19 208 ASP A CA 1
ATOM 1596 C C . ASP A 1 208 ? 20.952 -2.594 -12.686 1.00 69.19 208 ASP A C 1
ATOM 1598 O O . ASP A 1 208 ? 21.796 -2.262 -13.525 1.00 69.19 208 ASP A O 1
ATOM 1602 N N . ALA A 1 209 ? 20.316 -1.656 -11.972 1.00 57.44 209 ALA A N 1
ATOM 1603 C CA . ALA A 1 209 ? 20.203 -0.288 -12.482 1.00 57.44 209 ALA A CA 1
ATOM 1604 C C . ALA A 1 209 ? 21.032 0.783 -11.746 1.00 57.44 209 ALA A C 1
ATOM 1606 O O . ALA A 1 209 ? 20.629 1.331 -10.727 1.00 57.44 209 ALA A O 1
ATOM 1607 N N . GLY A 1 210 ? 22.120 1.221 -12.393 1.00 58.56 210 GLY A N 1
ATOM 1608 C CA . GLY A 1 210 ? 22.497 2.643 -12.428 1.00 58.56 210 GLY A CA 1
ATOM 1609 C C . GLY A 1 210 ? 21.489 3.470 -13.258 1.00 58.56 210 GLY A C 1
ATOM 1610 O O . GLY A 1 210 ? 20.304 3.157 -13.307 1.00 58.56 210 GLY A O 1
ATOM 1611 N N . CYS A 1 211 ? 21.911 4.542 -13.938 1.00 53.88 211 CYS A N 1
ATOM 1612 C CA . CYS A 1 211 ? 21.010 5.360 -14.775 1.00 53.88 211 CYS A CA 1
ATOM 1613 C C . CYS A 1 211 ? 20.429 4.580 -15.982 1.00 53.88 211 CYS A C 1
ATOM 1615 O O . CYS A 1 211 ? 21.186 4.335 -16.919 1.00 53.88 211 CYS A O 1
ATOM 1617 N N . GLY A 1 212 ? 19.118 4.292 -16.010 1.00 68.81 212 GLY A N 1
ATOM 1618 C CA . GLY A 1 212 ? 18.384 3.611 -17.096 1.00 68.81 212 GLY A CA 1
ATOM 1619 C C . GLY A 1 212 ? 17.108 4.341 -17.552 1.00 68.81 212 GLY A C 1
ATOM 1620 O O . GLY A 1 212 ? 16.777 5.399 -17.022 1.00 68.81 212 GLY A O 1
ATOM 1621 N N . ASP A 1 213 ? 16.393 3.802 -18.550 1.00 70.62 213 ASP A N 1
ATOM 1622 C CA . ASP A 1 213 ? 15.204 4.442 -19.141 1.00 70.62 213 ASP A CA 1
ATOM 1623 C C . ASP A 1 213 ? 13.904 3.771 -18.647 1.00 70.62 213 ASP A C 1
ATOM 1625 O O . ASP A 1 213 ? 13.637 2.598 -18.907 1.00 70.62 213 ASP A O 1
ATOM 1629 N N . VAL A 1 214 ? 13.045 4.541 -17.976 1.00 72.88 214 VAL A N 1
ATOM 1630 C CA . VAL A 1 214 ? 11.693 4.150 -17.552 1.00 72.88 214 VAL A CA 1
ATOM 1631 C C . VAL A 1 214 ? 10.682 4.932 -18.376 1.00 72.88 214 VAL A C 1
ATOM 1633 O O . VAL A 1 214 ? 10.590 6.150 -18.254 1.00 72.88 214 VAL A O 1
ATOM 1636 N N . LEU A 1 215 ? 9.921 4.245 -19.234 1.00 72.94 215 LEU A N 1
ATOM 1637 C CA . LEU A 1 215 ? 8.899 4.860 -20.099 1.00 72.94 215 LEU A CA 1
ATOM 1638 C C . LEU A 1 215 ? 9.426 6.040 -20.950 1.00 72.94 215 LEU A C 1
ATOM 1640 O O . LEU A 1 215 ? 8.700 6.994 -21.214 1.00 72.94 215 LEU A O 1
ATOM 1644 N N . GLY A 1 216 ? 10.695 5.979 -21.370 1.00 70.25 216 GLY A N 1
ATOM 1645 C CA . GLY A 1 216 ? 11.356 7.044 -22.136 1.00 70.25 216 GLY A CA 1
ATOM 1646 C C . GLY A 1 216 ? 11.937 8.186 -21.289 1.00 70.25 216 GLY A C 1
ATOM 1647 O O . GLY A 1 216 ? 12.494 9.132 -21.844 1.00 70.25 216 GLY A O 1
ATOM 1648 N N . THR A 1 217 ? 11.853 8.102 -19.960 1.00 65.12 217 THR A N 1
ATOM 1649 C CA . THR A 1 217 ? 12.471 9.039 -19.015 1.00 65.12 217 THR A CA 1
ATOM 1650 C C . THR A 1 217 ? 13.669 8.391 -18.328 1.00 65.12 217 THR A C 1
ATOM 1652 O O . THR A 1 217 ? 13.586 7.252 -17.882 1.00 65.12 217 THR A O 1
ATOM 1655 N N . ARG A 1 218 ? 14.775 9.126 -18.153 1.00 70.44 218 ARG A N 1
ATOM 1656 C CA . ARG A 1 218 ? 15.900 8.618 -17.353 1.00 70.44 218 ARG A CA 1
ATOM 1657 C C . ARG A 1 218 ? 15.539 8.528 -15.870 1.00 70.44 218 ARG A C 1
ATOM 1659 O O . ARG A 1 218 ? 15.164 9.537 -15.263 1.00 70.44 218 ARG A O 1
ATOM 1666 N N . ALA A 1 219 ? 15.760 7.350 -15.303 1.00 69.81 219 ALA A N 1
ATOM 1667 C CA . ALA A 1 219 ? 15.725 7.051 -13.883 1.00 69.81 219 ALA A CA 1
ATOM 1668 C C . ALA A 1 219 ? 17.111 6.589 -13.419 1.00 69.81 219 ALA A C 1
ATOM 1670 O O . ALA A 1 219 ? 17.785 5.840 -14.116 1.00 69.81 219 ALA A O 1
ATOM 1671 N N . CYS A 1 220 ? 17.545 7.025 -12.243 1.00 66.62 220 CYS A N 1
ATOM 1672 C CA . CYS A 1 220 ? 18.770 6.539 -11.608 1.00 66.62 220 CYS A CA 1
ATOM 1673 C C . CYS A 1 220 ? 18.410 5.901 -10.275 1.00 66.62 220 CYS A C 1
ATOM 1675 O O . CYS A 1 220 ? 17.792 6.584 -9.461 1.00 66.62 220 CYS A O 1
ATOM 1677 N N . VAL A 1 221 ? 18.786 4.639 -10.050 1.00 71.25 221 VAL A N 1
ATOM 1678 C CA . VAL A 1 221 ? 18.650 4.000 -8.739 1.00 71.25 221 VAL A CA 1
ATOM 1679 C C . VAL A 1 221 ? 19.967 4.158 -7.980 1.00 71.25 221 VAL A C 1
ATOM 1681 O O . VAL A 1 221 ? 21.003 3.617 -8.346 1.00 71.25 221 VAL A O 1
ATOM 1684 N N . GLU A 1 222 ? 19.939 4.949 -6.917 1.00 66.00 222 GLU A N 1
ATOM 1685 C CA . GLU A 1 222 ? 21.064 5.135 -6.002 1.00 66.00 222 GLU A CA 1
ATOM 1686 C C . GLU A 1 222 ? 20.946 4.133 -4.851 1.00 66.00 222 GLU A C 1
ATOM 1688 O O . GLU A 1 222 ? 19.888 4.045 -4.223 1.00 66.00 222 GLU A O 1
ATOM 1693 N N . HIS A 1 223 ? 22.028 3.415 -4.550 1.00 64.69 223 HIS A N 1
ATOM 1694 C CA . HIS A 1 223 ? 22.126 2.544 -3.378 1.00 64.69 223 HIS A CA 1
ATOM 1695 C C . HIS A 1 223 ? 22.686 3.364 -2.203 1.00 64.69 223 HIS A C 1
ATOM 1697 O O . HIS A 1 223 ? 23.720 4.018 -2.352 1.00 64.69 223 HIS A O 1
ATOM 1703 N N . LYS A 1 224 ? 21.997 3.364 -1.058 1.00 57.09 224 LYS A N 1
ATOM 1704 C CA . LYS A 1 224 ? 22.397 4.058 0.178 1.00 57.09 224 LYS A CA 1
ATOM 1705 C C . LYS A 1 224 ? 22.631 3.113 1.343 1.00 57.09 224 LYS A C 1
ATOM 1707 O O . LYS A 1 224 ? 21.868 2.129 1.457 1.00 57.09 224 LYS A O 1
#

Secondary structure (DSSP, 8-state):
------------------PBPP----S---EEEEEEEEEETTTTEEEEEEEEEETTPPSSEEEEEEE--TT--TTS-HHHHHHHHHTT-EEEEE--SSS-HHHHHHHHHHHHHHHTT-TTEEEEEEEEEEEHHHHHHGGGSTTEEEEEEEETTEEEEE-BSSTT--B----EEEEESS--HHHHHHHHHHHHHHHHS--HHHHHHHHT-SEEEETTEEEEEEE-

pLDDT: mean 81.5, std 16.96, range [38.84, 98.62]

Radius of gyration: 18.73 Å; chains: 1; bounding box: 74×35×43 Å